Protein AF-A0A7V3FSQ4-F1 (afdb_monomer_lite)

Foldseek 3Di:
DDDDDPPPPDPPPPPVVVVVVVLVVVVVVVVVVVVVVVVVVVVVCPPPPDDPDDLVVLLVLLVCLLVLLLVLLQVPPDPDDSPPVSVVVSVVSVVLLVVLLVLLCVQFDPDPLLNSQQSNLSSQLSNQSNQCNDVVSVVVSNVSSLVSSLVSSVVSPGDNVSSVVSSVVSVVVVVVVVVVVVVVVVVCCVVPVVD

pLDDT: mean 71.78, std 16.4, range [41.09, 94.0]

Sequence (195 aa):
MVARKPSAETRADSLPARLFTSWRRLLDRMVLKTRDGIVHVRGVAAGPQDRGFEGAPAVAIGVTCLLGGAGLGVVLAPPGPPSTAEGLAALTSILWAFARLAILRLMLPRSPQADSAIRTAWALGLIPWLGGFTPTLRLLAWAISGVVTWAVAIRRGVDRPAMNRAVAFAWGAQAVVVAIGYLLRNLAVLLLGGA

Radius of gyration: 21.59 Å; chains: 1; bounding box: 69×58×61 Å

Structure (mmCIF, N/CA/C/O backbone):
data_AF-A0A7V3FSQ4-F1
#
_entry.id   AF-A0A7V3FSQ4-F1
#
loop_
_atom_site.group_PDB
_atom_site.id
_atom_site.type_symbol
_atom_site.label_atom_id
_atom_site.label_alt_id
_atom_site.label_comp_id
_atom_site.label_asym_id
_atom_site.label_entity_id
_atom_site.label_seq_id
_atom_site.pdbx_PDB_ins_code
_atom_site.Cartn_x
_atom_site.Cartn_y
_atom_site.Cartn_z
_atom_site.occupancy
_atom_site.B_iso_or_equiv
_atom_site.auth_seq_id
_atom_site.auth_comp_id
_atom_site.auth_asym_id
_atom_site.auth_atom_id
_atom_site.pdbx_PDB_model_num
ATOM 1 N N . MET A 1 1 ? 50.751 -40.497 10.551 1.00 55.34 1 MET A N 1
ATOM 2 C CA . MET A 1 1 ? 49.919 -39.359 11.002 1.00 55.34 1 MET A CA 1
ATOM 3 C C . MET A 1 1 ? 49.168 -38.810 9.799 1.00 55.34 1 MET A C 1
ATOM 5 O O . MET A 1 1 ? 49.791 -38.224 8.927 1.00 55.34 1 MET A O 1
ATOM 9 N N . VAL A 1 2 ? 47.866 -39.082 9.695 1.00 50.38 2 VAL A N 1
ATOM 10 C CA . VAL A 1 2 ? 47.027 -38.635 8.569 1.00 50.38 2 VAL A CA 1
ATOM 11 C C . VAL A 1 2 ? 46.389 -37.304 8.958 1.00 50.38 2 VAL A C 1
ATOM 13 O O . VAL A 1 2 ? 45.612 -37.246 9.909 1.00 50.38 2 VAL A O 1
ATOM 16 N N . ALA A 1 3 ? 46.754 -36.230 8.259 1.00 58.91 3 ALA A N 1
ATOM 17 C CA . ALA A 1 3 ? 46.202 -34.900 8.482 1.00 58.91 3 ALA A CA 1
ATOM 18 C C . ALA A 1 3 ? 44.708 -34.891 8.114 1.00 58.91 3 ALA A C 1
ATOM 20 O O . ALA A 1 3 ? 44.335 -35.017 6.947 1.00 58.91 3 ALA A O 1
ATOM 21 N N . ARG A 1 4 ? 43.842 -34.765 9.126 1.00 63.34 4 ARG A N 1
ATOM 22 C CA . ARG A 1 4 ? 42.395 -34.590 8.952 1.00 63.34 4 ARG A CA 1
ATOM 23 C C . ARG A 1 4 ? 42.153 -33.257 8.240 1.00 63.34 4 ARG A C 1
ATOM 25 O O . ARG A 1 4 ? 42.363 -32.195 8.820 1.00 63.34 4 ARG A O 1
ATOM 32 N N . LYS A 1 5 ? 41.722 -33.323 6.980 1.00 61.94 5 LYS A N 1
ATOM 33 C CA . LYS A 1 5 ? 41.256 -32.172 6.199 1.00 61.94 5 LYS A CA 1
ATOM 34 C C . LYS A 1 5 ? 40.021 -31.598 6.916 1.00 61.94 5 LYS A C 1
ATOM 36 O O . LYS A 1 5 ? 39.063 -32.351 7.093 1.00 61.94 5 LYS A O 1
ATOM 41 N N . PRO A 1 6 ? 40.030 -30.337 7.382 1.00 57.38 6 PRO A N 1
ATOM 42 C CA . PRO A 1 6 ? 38.863 -29.762 8.040 1.00 57.38 6 PRO A CA 1
ATOM 43 C C . PRO A 1 6 ? 37.703 -29.736 7.041 1.00 57.38 6 PRO A C 1
ATOM 45 O O . PRO A 1 6 ? 37.828 -29.184 5.945 1.00 57.38 6 PRO A O 1
ATOM 48 N N . SER A 1 7 ? 36.599 -30.394 7.397 1.00 59.81 7 SER A N 1
ATOM 49 C CA . SER A 1 7 ? 35.353 -30.351 6.644 1.00 59.81 7 SER A CA 1
ATOM 50 C C . SER A 1 7 ? 34.873 -28.903 6.605 1.00 59.81 7 SER A C 1
ATOM 52 O O . SER A 1 7 ? 34.686 -28.261 7.637 1.00 59.81 7 SER A O 1
ATOM 54 N N . ALA A 1 8 ? 34.712 -28.372 5.393 1.00 55.97 8 ALA A N 1
ATOM 55 C CA . ALA A 1 8 ? 34.153 -27.052 5.120 1.00 55.97 8 ALA A CA 1
ATOM 56 C C . ALA A 1 8 ? 32.631 -27.065 5.338 1.00 55.97 8 ALA A C 1
ATOM 58 O O . ALA A 1 8 ? 31.847 -26.741 4.450 1.00 55.97 8 ALA A O 1
ATOM 59 N N . GLU A 1 9 ? 32.217 -27.499 6.521 1.00 54.97 9 GLU A N 1
ATOM 60 C CA . GLU A 1 9 ? 30.832 -27.615 6.929 1.00 54.97 9 GLU A CA 1
ATOM 61 C C . GLU A 1 9 ? 30.557 -26.523 7.968 1.00 54.97 9 GLU A C 1
ATOM 63 O O . GLU A 1 9 ? 31.333 -26.300 8.898 1.00 54.97 9 GLU A O 1
ATOM 68 N N . THR A 1 10 ? 29.443 -25.810 7.786 1.00 52.00 10 THR A N 1
ATOM 69 C CA . THR A 1 10 ? 28.901 -24.750 8.660 1.00 52.00 10 THR A CA 1
ATOM 70 C C . THR A 1 1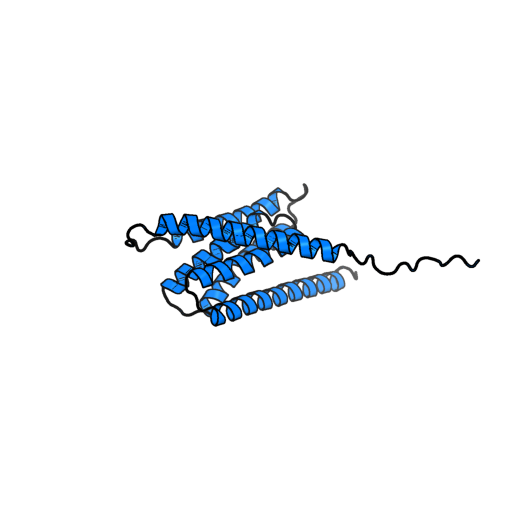0 ? 29.596 -23.377 8.682 1.00 52.00 10 THR A C 1
ATOM 72 O O . THR A 1 10 ? 29.975 -22.853 9.723 1.00 52.00 10 THR A O 1
ATOM 75 N N . ARG A 1 11 ? 29.595 -22.670 7.542 1.00 52.34 11 ARG A N 1
ATOM 76 C CA . ARG A 1 11 ? 29.455 -21.194 7.543 1.00 52.34 11 ARG A CA 1
ATOM 77 C C . ARG A 1 11 ? 28.403 -20.731 6.541 1.00 52.34 11 ARG A C 1
ATOM 79 O O . ARG A 1 11 ? 28.637 -19.886 5.683 1.00 52.34 11 ARG A O 1
ATOM 86 N N . ALA A 1 12 ? 27.197 -21.267 6.690 1.00 51.84 12 ALA A N 1
ATOM 87 C CA . ALA A 1 12 ? 25.996 -20.724 6.070 1.00 51.84 12 ALA A CA 1
ATOM 88 C C . ALA A 1 12 ? 25.524 -19.444 6.794 1.00 51.84 12 ALA A C 1
ATOM 90 O O . ALA A 1 12 ? 24.344 -19.285 7.080 1.00 51.84 12 ALA A O 1
ATOM 91 N N . ASP A 1 13 ? 26.428 -18.484 7.021 1.00 53.69 13 ASP A N 1
ATOM 92 C CA . ASP A 1 13 ? 26.051 -17.074 7.187 1.00 53.69 13 ASP A CA 1
ATOM 93 C C . ASP A 1 13 ? 25.802 -16.496 5.797 1.00 53.69 13 ASP A C 1
ATOM 95 O O . ASP A 1 13 ? 26.494 -15.579 5.328 1.00 53.69 13 ASP A O 1
ATOM 99 N N . SER A 1 14 ? 24.839 -17.106 5.108 1.00 64.38 14 SER A N 1
ATOM 100 C CA . SER A 1 14 ? 24.436 -16.676 3.789 1.00 64.38 14 SER A CA 1
ATOM 101 C C . SER A 1 14 ? 24.005 -15.212 3.900 1.00 64.38 14 SER A C 1
ATOM 103 O O . SER A 1 14 ? 23.317 -14.796 4.837 1.00 64.38 14 SER A O 1
ATOM 105 N N . LEU A 1 15 ? 24.466 -14.399 2.955 1.00 53.84 15 LEU A N 1
ATOM 106 C CA . LEU A 1 15 ? 24.109 -12.987 2.823 1.00 53.84 15 LEU A CA 1
ATOM 107 C C . LEU A 1 15 ? 22.585 -12.733 3.014 1.00 53.84 15 LEU A C 1
ATOM 109 O O . LEU A 1 15 ? 22.233 -11.774 3.705 1.00 53.84 15 LEU A O 1
ATOM 113 N N . PRO A 1 16 ? 21.678 -13.631 2.558 1.00 47.72 16 PRO A N 1
ATOM 114 C CA . PRO A 1 16 ? 20.247 -13.579 2.870 1.00 47.72 16 PRO A CA 1
ATOM 115 C C . PRO A 1 16 ? 19.888 -13.613 4.365 1.00 47.72 16 PRO A C 1
ATOM 117 O O . PRO A 1 16 ? 19.038 -12.838 4.795 1.00 47.72 16 PRO A O 1
ATOM 120 N N . ALA A 1 17 ? 20.534 -14.447 5.185 1.00 53.62 17 ALA A N 1
ATOM 121 C CA . ALA A 1 17 ? 20.254 -14.533 6.623 1.00 53.62 17 ALA A CA 1
ATOM 122 C C . ALA A 1 17 ? 20.655 -13.244 7.370 1.00 53.62 17 ALA A C 1
ATOM 124 O O . ALA A 1 17 ? 19.953 -12.786 8.281 1.00 53.62 17 ALA A O 1
ATOM 125 N N . ARG A 1 18 ? 21.746 -12.594 6.940 1.00 61.31 18 ARG A N 1
ATOM 126 C CA . ARG A 1 18 ? 22.179 -11.287 7.473 1.00 61.31 18 ARG A CA 1
ATOM 127 C C . ARG A 1 18 ? 21.248 -10.154 7.053 1.00 61.31 18 ARG A C 1
ATOM 129 O O . ARG A 1 18 ? 20.944 -9.279 7.866 1.00 61.31 18 ARG A O 1
ATOM 136 N N . LEU A 1 19 ? 20.762 -10.184 5.811 1.00 52.66 19 LEU A N 1
ATOM 137 C CA . LEU A 1 19 ? 19.758 -9.238 5.322 1.00 52.66 19 LEU A CA 1
ATOM 138 C C . LEU A 1 19 ? 18.437 -9.405 6.078 1.00 52.66 19 LEU A C 1
ATOM 140 O O . LEU A 1 19 ? 17.886 -8.416 6.555 1.00 52.66 19 LEU A O 1
ATOM 144 N N . PHE A 1 20 ? 17.981 -10.643 6.280 1.00 52.19 20 PHE A N 1
ATOM 145 C CA . PHE A 1 20 ? 16.757 -10.939 7.022 1.00 52.19 20 PHE A CA 1
ATOM 146 C C . PHE A 1 20 ? 16.837 -10.483 8.485 1.00 52.19 20 PHE A C 1
ATOM 148 O O . PHE A 1 20 ? 15.933 -9.814 8.983 1.00 52.19 20 PHE A O 1
ATOM 155 N N . THR A 1 21 ? 17.940 -10.776 9.179 1.00 63.84 21 THR A N 1
ATOM 156 C CA . THR A 1 21 ? 18.136 -10.335 10.571 1.00 63.84 21 THR A CA 1
ATOM 157 C C . THR A 1 21 ? 18.292 -8.819 10.699 1.00 63.84 21 THR A C 1
ATOM 159 O O . THR A 1 21 ? 17.752 -8.237 11.640 1.00 63.84 21 THR A O 1
ATOM 162 N N . SER A 1 22 ? 18.969 -8.155 9.757 1.00 57.41 22 SER A N 1
ATOM 163 C CA . SER A 1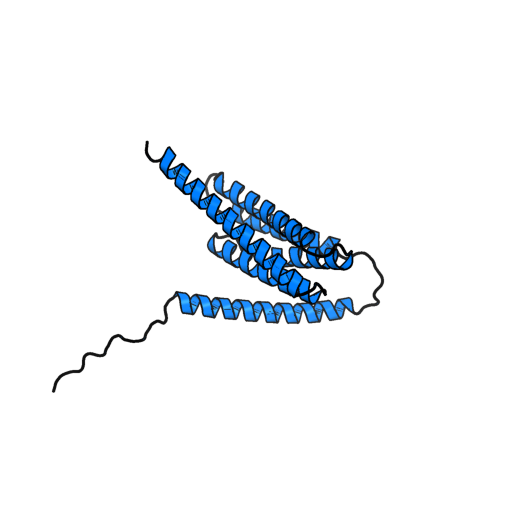 22 ? 19.069 -6.687 9.729 1.00 57.41 22 SER A CA 1
ATOM 164 C C . SER A 1 22 ? 17.713 -6.034 9.464 1.00 57.41 22 SER A C 1
ATOM 166 O O . SER A 1 22 ? 17.341 -5.080 10.148 1.00 57.41 22 SER A O 1
ATOM 168 N N . TRP A 1 23 ? 16.939 -6.596 8.535 1.00 54.44 23 TRP A N 1
ATOM 169 C CA . TRP A 1 23 ? 15.575 -6.169 8.246 1.00 54.44 23 TRP A CA 1
ATOM 170 C C . TRP A 1 23 ? 14.657 -6.347 9.458 1.00 54.44 23 TRP A C 1
ATOM 172 O O . TRP A 1 23 ? 13.965 -5.407 9.842 1.00 54.44 23 TRP A O 1
ATOM 182 N N . ARG A 1 24 ? 14.719 -7.497 10.141 1.00 56.59 24 ARG A N 1
ATOM 183 C CA . ARG A 1 24 ? 13.953 -7.739 11.370 1.00 56.59 24 ARG A CA 1
ATOM 184 C C . ARG A 1 24 ? 14.287 -6.715 12.459 1.00 56.59 24 ARG A C 1
ATOM 186 O O . ARG A 1 24 ? 13.379 -6.134 13.038 1.00 56.59 24 ARG A O 1
ATOM 193 N N . ARG A 1 25 ? 15.573 -6.417 12.687 1.00 67.06 25 ARG A N 1
ATOM 194 C CA . ARG A 1 25 ? 15.990 -5.378 13.652 1.00 67.06 25 ARG A CA 1
ATOM 195 C C . ARG A 1 25 ? 15.495 -3.985 13.260 1.00 67.06 25 ARG A C 1
ATOM 197 O O . ARG A 1 25 ? 15.155 -3.196 14.138 1.00 67.06 25 ARG A O 1
ATOM 204 N N . LEU A 1 26 ? 15.480 -3.663 11.966 1.00 53.47 26 LEU A N 1
ATOM 205 C CA . LEU A 1 26 ? 14.932 -2.400 11.470 1.00 53.47 26 LEU A CA 1
ATOM 206 C C . LEU A 1 26 ? 13.431 -2.310 11.765 1.00 53.47 26 LEU A C 1
ATOM 208 O O . LEU A 1 26 ? 12.984 -1.289 12.285 1.00 53.47 26 LEU A O 1
ATOM 212 N N . LEU A 1 27 ? 12.681 -3.384 11.500 1.00 47.62 27 LEU A N 1
ATOM 213 C CA . LEU A 1 27 ? 11.262 -3.466 11.837 1.00 47.62 27 LEU A CA 1
ATOM 214 C C . LEU A 1 27 ? 11.026 -3.326 13.341 1.00 47.62 27 LEU A C 1
ATOM 216 O O . LEU A 1 27 ? 10.185 -2.525 13.732 1.00 47.62 27 LEU A O 1
ATOM 220 N N . ASP A 1 28 ? 11.800 -4.014 14.180 1.00 58.81 28 ASP A N 1
ATOM 221 C CA . ASP A 1 28 ? 11.681 -3.917 15.639 1.00 58.81 28 ASP A CA 1
ATOM 222 C C . ASP A 1 28 ? 11.921 -2.474 16.121 1.00 58.81 28 ASP A C 1
ATOM 224 O O . ASP A 1 28 ? 11.146 -1.938 16.915 1.00 58.81 28 ASP A O 1
ATOM 228 N N . ARG A 1 29 ? 12.933 -1.781 15.576 1.00 58.97 29 ARG A N 1
ATOM 229 C CA . ARG A 1 29 ? 13.191 -0.359 15.877 1.00 58.97 29 ARG A CA 1
ATOM 230 C C . ARG A 1 29 ? 12.076 0.556 15.390 1.00 58.97 29 ARG A C 1
ATOM 232 O O . ARG A 1 29 ? 11.728 1.503 16.090 1.00 58.97 29 ARG A O 1
ATOM 239 N N . MET A 1 30 ? 11.527 0.306 14.202 1.00 45.66 30 MET A N 1
ATOM 240 C CA . MET A 1 30 ? 10.391 1.070 13.688 1.00 45.66 30 MET A CA 1
ATOM 241 C C . MET A 1 30 ? 9.152 0.846 14.555 1.00 45.66 30 MET A C 1
ATOM 243 O O . MET A 1 30 ? 8.476 1.812 14.891 1.00 45.66 30 MET A O 1
ATOM 247 N N . VAL A 1 31 ? 8.883 -0.387 14.987 1.00 50.88 31 VAL A N 1
ATOM 248 C CA . VAL A 1 31 ? 7.778 -0.724 15.894 1.00 50.88 31 VAL A CA 1
ATOM 249 C C . VAL A 1 31 ? 7.940 -0.024 17.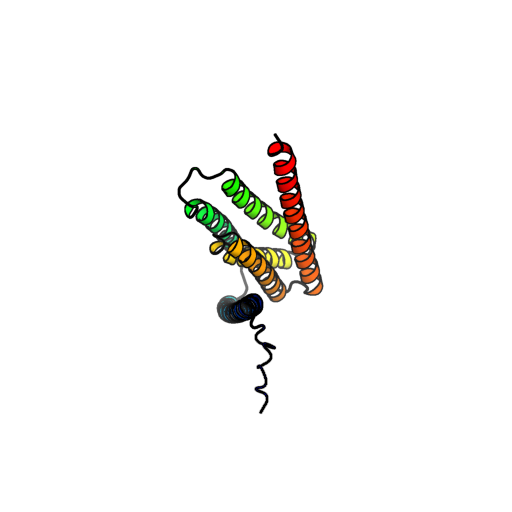243 1.00 50.88 31 VAL A C 1
ATOM 251 O O . VAL A 1 31 ? 6.961 0.534 17.742 1.00 50.88 31 VAL A O 1
ATOM 254 N N . LEU A 1 32 ? 9.157 0.007 17.797 1.00 54.84 32 LEU A N 1
ATOM 255 C CA . LEU A 1 32 ? 9.476 0.713 19.042 1.00 54.84 32 LEU A CA 1
ATOM 256 C C . LEU A 1 32 ? 9.335 2.235 18.889 1.00 54.84 32 LEU A C 1
ATOM 258 O O . LEU A 1 32 ? 8.563 2.837 19.624 1.00 54.84 32 LEU A O 1
ATOM 262 N N . LYS A 1 33 ? 9.931 2.854 17.861 1.00 51.50 33 LYS A N 1
ATOM 263 C CA . LYS A 1 33 ? 9.761 4.298 17.598 1.00 51.50 33 LYS A CA 1
ATOM 264 C C . LYS A 1 33 ? 8.311 4.687 17.318 1.00 51.50 33 LYS A C 1
ATOM 266 O O . LYS A 1 33 ? 7.862 5.753 17.721 1.00 51.50 33 LYS A O 1
ATOM 271 N N . THR A 1 34 ? 7.557 3.817 16.650 1.00 44.69 34 THR A N 1
ATOM 272 C CA . THR A 1 34 ? 6.123 4.028 16.418 1.00 44.69 34 THR A CA 1
ATOM 273 C C . THR A 1 34 ? 5.343 3.898 17.724 1.00 44.69 34 THR A C 1
ATOM 275 O O . THR A 1 34 ? 4.364 4.607 17.920 1.00 44.69 34 THR A O 1
ATOM 278 N N . ARG A 1 35 ? 5.756 3.013 18.640 1.00 47.28 35 ARG A N 1
ATOM 279 C CA . ARG A 1 35 ? 5.175 2.910 19.984 1.00 47.28 35 ARG A CA 1
ATOM 280 C C . ARG A 1 35 ? 5.430 4.193 20.781 1.00 47.28 35 ARG A C 1
ATOM 282 O O . ARG A 1 35 ? 4.476 4.711 21.351 1.00 47.28 35 ARG A O 1
ATOM 289 N N . ASP A 1 36 ? 6.642 4.737 20.731 1.00 49.47 36 ASP A N 1
ATOM 290 C CA . ASP A 1 36 ? 7.018 5.970 21.439 1.00 49.47 36 ASP A CA 1
ATOM 291 C C . ASP A 1 36 ? 6.314 7.204 20.856 1.00 49.47 36 ASP A C 1
ATOM 293 O O . ASP A 1 36 ? 5.718 7.993 21.589 1.00 49.47 36 ASP A O 1
ATOM 297 N N . GLY A 1 37 ? 6.258 7.317 19.524 1.00 41.56 37 GLY A N 1
ATOM 298 C CA . GLY A 1 37 ? 5.483 8.358 18.843 1.00 41.56 37 GLY A CA 1
ATOM 299 C C . GLY A 1 37 ? 3.984 8.282 19.154 1.00 41.56 37 GLY A C 1
ATOM 300 O O . GLY A 1 37 ? 3.316 9.306 19.252 1.00 41.56 37 GLY A O 1
ATOM 301 N N . ILE A 1 38 ? 3.443 7.085 19.393 1.00 41.09 38 ILE A N 1
ATOM 302 C CA . ILE A 1 38 ? 2.042 6.900 19.796 1.00 41.09 38 ILE A CA 1
ATOM 303 C C . ILE A 1 38 ? 1.800 7.266 21.254 1.00 41.09 38 ILE A C 1
ATOM 305 O O . ILE A 1 38 ? 0.717 7.754 21.562 1.00 41.09 38 ILE A O 1
ATOM 309 N N . VAL A 1 39 ? 2.767 7.066 22.150 1.00 50.38 39 VAL A N 1
ATOM 310 C CA . VAL A 1 39 ? 2.669 7.583 23.523 1.00 50.38 39 VAL A CA 1
ATOM 311 C C . VAL A 1 39 ? 2.654 9.112 23.497 1.00 50.38 39 VAL A C 1
ATOM 313 O O . VAL A 1 39 ? 1.827 9.717 24.172 1.00 50.38 39 VAL A O 1
ATOM 316 N N . HIS A 1 40 ? 3.464 9.727 22.631 1.00 44.41 40 HIS A N 1
ATOM 317 C CA . HIS A 1 40 ? 3.465 11.176 22.434 1.00 44.41 40 HIS A CA 1
ATOM 318 C C . HIS A 1 40 ? 2.126 11.690 21.870 1.00 44.41 40 HIS A C 1
ATOM 320 O O . HIS A 1 40 ? 1.535 12.613 22.422 1.00 44.41 40 HIS A O 1
ATOM 326 N N . VAL A 1 41 ? 1.568 11.028 20.849 1.00 45.12 41 VAL A N 1
ATOM 327 C CA . VAL A 1 41 ? 0.250 11.380 20.281 1.00 45.12 41 VAL A CA 1
ATOM 328 C C . VAL A 1 41 ? -0.897 11.111 21.264 1.00 45.12 41 VAL A C 1
ATOM 330 O O . VAL A 1 41 ? -1.857 11.871 21.293 1.00 45.12 41 VAL A O 1
ATOM 333 N N . ARG A 1 42 ? -0.811 10.075 22.110 1.00 46.38 42 ARG A N 1
ATOM 334 C CA . ARG A 1 42 ? -1.791 9.827 23.185 1.00 46.38 42 ARG A CA 1
ATOM 335 C C . ARG A 1 42 ? -1.743 10.890 24.280 1.00 46.38 42 ARG A C 1
ATOM 337 O O . ARG A 1 42 ? -2.794 11.212 24.816 1.00 46.38 42 ARG A O 1
ATOM 344 N N . GLY A 1 43 ? -0.567 11.447 24.575 1.00 48.16 43 GLY A N 1
ATOM 345 C CA . GLY A 1 43 ? -0.430 12.591 25.481 1.00 48.16 43 GLY A CA 1
ATOM 346 C C . GLY A 1 43 ? -1.095 13.857 24.935 1.00 48.16 43 GLY A C 1
ATOM 347 O O . GLY A 1 43 ? -1.704 14.601 25.692 1.00 48.16 43 GLY A O 1
ATOM 348 N N . VAL A 1 44 ? -1.054 14.055 23.614 1.00 50.16 44 VAL A N 1
ATOM 349 C CA . VAL A 1 44 ? -1.717 15.181 22.932 1.00 50.16 44 VAL A CA 1
ATOM 350 C C . VAL A 1 44 ? -3.230 14.955 22.777 1.00 50.16 44 VAL A C 1
ATOM 352 O O . VAL A 1 44 ? -4.009 15.893 22.901 1.00 50.16 44 VAL A O 1
ATOM 355 N N . ALA A 1 45 ? -3.668 13.710 22.565 1.00 42.53 45 ALA A N 1
ATOM 356 C CA . ALA A 1 45 ? -5.074 13.354 22.337 1.00 42.53 45 ALA A CA 1
ATOM 357 C C . ALA A 1 45 ? -5.917 13.169 23.617 1.00 42.53 45 ALA A C 1
ATOM 359 O O . ALA A 1 45 ? -7.123 12.965 23.515 1.00 42.53 45 ALA A O 1
ATOM 360 N N . ALA A 1 46 ? -5.308 13.212 24.806 1.00 49.59 46 ALA A N 1
ATOM 361 C CA . ALA A 1 46 ? -6.017 13.152 26.090 1.00 49.59 46 ALA A CA 1
ATOM 362 C C . ALA A 1 46 ? -6.576 14.517 26.549 1.00 49.59 46 ALA A C 1
ATOM 364 O O . ALA A 1 46 ? -7.155 14.611 27.631 1.00 49.59 46 ALA A O 1
ATOM 365 N N . GLY A 1 47 ? -6.417 15.572 25.741 1.00 47.62 47 GLY A N 1
ATOM 366 C CA . GLY A 1 47 ? -7.169 16.816 25.904 1.00 47.62 47 GLY A CA 1
ATOM 367 C C . GLY A 1 47 ? -8.665 16.609 25.613 1.00 47.62 47 GLY A C 1
ATOM 368 O O . GLY A 1 47 ? -9.015 15.683 24.880 1.00 47.62 47 GLY A O 1
ATOM 369 N N . PRO A 1 48 ? -9.552 17.437 26.198 1.00 50.00 48 PRO A N 1
ATOM 370 C CA . PRO A 1 48 ? -10.996 17.234 26.170 1.00 50.00 48 PRO A CA 1
ATOM 371 C C . PRO A 1 48 ? -11.514 17.005 24.749 1.00 50.00 48 PRO A C 1
ATOM 373 O O . PRO A 1 48 ? -11.269 17.771 23.816 1.00 50.00 48 PRO A O 1
ATOM 376 N N . GLN A 1 49 ? -12.190 15.869 24.630 1.00 51.22 49 GLN A N 1
ATOM 377 C CA . GLN A 1 49 ? -12.535 15.163 23.413 1.00 51.22 49 GLN A CA 1
ATOM 378 C C . GLN A 1 49 ? -13.779 15.791 22.784 1.00 51.22 49 GLN A C 1
ATOM 380 O O . GLN A 1 49 ? -14.863 15.223 22.828 1.00 51.22 49 GLN A O 1
ATOM 385 N N . ASP A 1 50 ? -13.619 16.986 22.225 1.00 50.38 50 ASP A N 1
ATOM 386 C CA . ASP A 1 50 ? -14.695 17.678 21.528 1.00 50.38 50 ASP A CA 1
ATOM 387 C C . ASP A 1 50 ? -14.119 18.401 20.308 1.00 50.38 50 ASP A C 1
ATOM 389 O O . ASP A 1 50 ? -13.561 19.491 20.430 1.00 50.38 50 ASP A O 1
ATOM 393 N N . ARG A 1 51 ? -14.160 17.735 19.142 1.00 44.25 51 ARG A N 1
ATOM 394 C CA . ARG A 1 51 ? -14.113 18.325 17.785 1.00 44.25 51 ARG A CA 1
ATOM 395 C C . ARG A 1 51 ? -14.119 17.228 16.721 1.00 44.25 51 ARG A C 1
ATOM 397 O O . ARG A 1 51 ? -13.159 16.483 16.540 1.00 44.25 51 ARG A O 1
ATOM 404 N N . GLY A 1 52 ? -15.209 17.175 15.961 1.00 48.38 52 GLY A N 1
ATOM 405 C CA . GLY A 1 52 ? -15.413 16.310 14.798 1.00 48.38 52 GLY A CA 1
ATOM 406 C C . GLY A 1 52 ? -14.559 16.669 13.577 1.00 48.38 52 GLY A C 1
ATOM 407 O O . GLY A 1 52 ? -15.091 16.793 12.479 1.00 48.38 52 GLY A O 1
ATOM 408 N N . PHE A 1 53 ? -13.246 16.841 13.733 1.00 53.16 53 PHE A N 1
ATOM 409 C CA . PHE A 1 53 ? -12.393 17.294 12.637 1.00 53.16 53 PHE A CA 1
ATOM 410 C C . PHE A 1 53 ? -10.946 16.815 12.775 1.00 53.16 53 PHE A C 1
ATOM 412 O O . PHE A 1 53 ? -10.096 17.586 13.182 1.00 53.16 53 PHE A O 1
ATOM 419 N N . GLU A 1 54 ? -10.617 15.564 12.425 1.00 49.66 54 GLU A N 1
ATOM 420 C CA . GLU A 1 54 ? -9.192 15.163 12.428 1.00 49.66 54 GLU A CA 1
ATOM 421 C C . GLU A 1 54 ? -8.809 14.022 11.465 1.00 49.66 54 GLU A C 1
ATOM 423 O O . GLU A 1 54 ? -7.786 13.363 11.620 1.00 49.66 54 GLU A O 1
ATOM 428 N N . GLY A 1 55 ? -9.602 13.790 10.412 1.00 47.34 55 GLY A N 1
ATOM 429 C CA . GLY A 1 55 ? -9.212 12.895 9.307 1.00 47.34 55 GLY A CA 1
ATOM 430 C C . GLY A 1 55 ? -8.510 13.611 8.144 1.00 47.34 55 GLY A C 1
ATOM 431 O O . GLY A 1 55 ? -7.690 13.019 7.443 1.00 47.34 55 GLY A O 1
ATOM 432 N N . ALA A 1 56 ? -8.821 14.894 7.937 1.00 55.16 56 ALA A N 1
ATOM 433 C CA . ALA A 1 56 ? -8.326 15.703 6.823 1.00 55.16 56 ALA A CA 1
ATOM 434 C C . ALA A 1 56 ? -6.794 15.918 6.805 1.00 55.16 56 ALA A C 1
ATOM 436 O O . ALA A 1 56 ? -6.199 15.702 5.745 1.00 55.16 56 ALA A O 1
ATOM 437 N N . PRO A 1 57 ? -6.117 16.268 7.923 1.00 64.12 57 PRO A N 1
ATOM 438 C CA . PRO A 1 57 ? -4.676 16.527 7.885 1.00 64.12 57 PRO A CA 1
ATOM 439 C C . PRO A 1 57 ? -3.868 15.250 7.628 1.00 64.12 57 PRO A C 1
ATOM 441 O O . PRO A 1 57 ? -2.892 15.280 6.884 1.00 64.12 57 PRO A O 1
ATOM 444 N N . ALA A 1 58 ? -4.303 14.105 8.166 1.00 56.12 58 ALA A N 1
ATOM 445 C CA . ALA A 1 58 ? -3.632 12.829 7.939 1.00 56.12 58 ALA A CA 1
ATOM 446 C C . ALA A 1 58 ? -3.663 12.436 6.455 1.00 56.12 58 ALA A C 1
ATOM 448 O O . ALA A 1 58 ? -2.627 12.105 5.890 1.00 56.12 58 ALA A O 1
ATOM 449 N N . VAL A 1 59 ? -4.825 12.530 5.797 1.00 64.69 59 VAL A N 1
ATOM 450 C CA . VAL A 1 59 ? -4.955 12.219 4.362 1.00 64.69 59 VAL A CA 1
ATOM 451 C C . VAL A 1 59 ? -4.074 13.133 3.514 1.00 64.69 59 VAL A C 1
ATOM 453 O O . VAL A 1 59 ? -3.379 12.632 2.634 1.00 64.69 59 VAL A O 1
ATOM 456 N N . ALA A 1 60 ? -4.052 14.438 3.806 1.00 63.25 60 ALA A N 1
ATOM 457 C CA . ALA A 1 60 ? -3.191 15.387 3.106 1.00 63.25 60 ALA A CA 1
ATOM 458 C C . ALA A 1 60 ? -1.707 15.017 3.250 1.00 63.25 60 ALA A C 1
ATOM 460 O O . ALA A 1 60 ? -0.999 14.957 2.251 1.00 63.25 60 ALA A O 1
ATOM 461 N N . ILE A 1 61 ? -1.250 14.674 4.461 1.00 64.81 61 ILE A N 1
ATOM 462 C CA . ILE A 1 61 ? 0.127 14.210 4.699 1.00 64.81 61 ILE A CA 1
ATOM 463 C C . ILE A 1 61 ? 0.418 12.940 3.893 1.00 64.81 61 ILE A C 1
ATOM 465 O O . ILE A 1 61 ? 1.432 12.876 3.207 1.00 64.81 61 ILE A O 1
ATOM 469 N N . GLY A 1 62 ? -0.479 11.950 3.921 1.00 56.41 62 GLY A N 1
ATOM 470 C CA . GLY A 1 62 ? -0.311 10.699 3.176 1.00 56.41 62 GLY A CA 1
ATOM 471 C C . GLY A 1 62 ? -0.201 10.912 1.665 1.00 56.41 62 GLY A C 1
ATOM 472 O O . GLY A 1 62 ? 0.705 10.370 1.031 1.00 56.41 62 GLY A O 1
ATOM 473 N N . VAL A 1 63 ? -1.082 11.739 1.095 1.00 67.75 63 VAL A N 1
ATOM 474 C CA . VAL A 1 63 ? -1.056 12.106 -0.330 1.00 67.75 63 VAL A CA 1
ATOM 475 C C . VAL A 1 63 ? 0.229 12.858 -0.670 1.00 67.75 63 VAL A C 1
ATOM 477 O O . VAL A 1 63 ? 0.886 12.510 -1.648 1.00 67.75 63 VAL A O 1
ATOM 480 N N . THR A 1 64 ? 0.648 13.817 0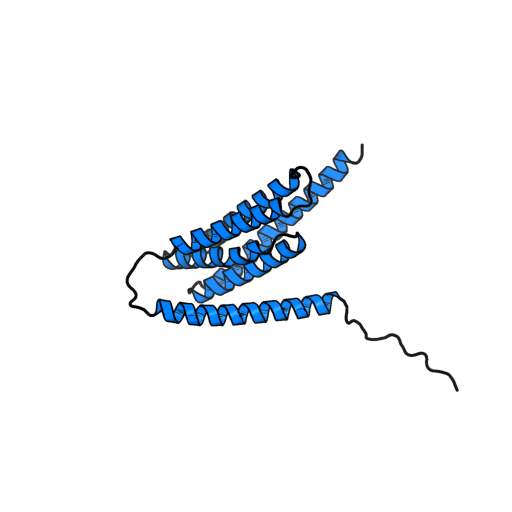.156 1.00 62.75 64 THR A N 1
ATOM 481 C CA . THR A 1 64 ? 1.908 14.547 -0.037 1.00 62.75 64 THR A CA 1
ATOM 482 C C . THR A 1 64 ? 3.119 13.617 0.035 1.00 62.75 64 THR A C 1
ATOM 484 O O . THR A 1 64 ? 4.019 13.736 -0.790 1.00 62.75 64 THR A O 1
ATOM 487 N N . CYS A 1 65 ? 3.144 12.644 0.952 1.00 64.31 65 CYS A N 1
ATOM 488 C CA . CYS A 1 65 ? 4.214 11.646 1.022 1.00 64.31 65 CYS A CA 1
ATOM 489 C C . CYS A 1 65 ? 4.264 10.757 -0.228 1.00 64.31 65 CYS A C 1
ATOM 491 O O . CYS A 1 65 ? 5.345 10.464 -0.735 1.00 64.31 65 CYS A O 1
ATOM 493 N N . LEU A 1 66 ? 3.102 10.345 -0.738 1.00 59.56 66 LEU A N 1
ATOM 494 C CA . LEU A 1 66 ? 2.998 9.528 -1.945 1.00 59.56 66 LEU A CA 1
ATOM 495 C C . LEU A 1 66 ? 3.453 10.299 -3.189 1.00 59.56 66 LEU A C 1
ATOM 497 O O . LEU A 1 66 ? 4.288 9.802 -3.939 1.00 59.56 66 LEU A O 1
ATOM 501 N N . LEU A 1 67 ? 2.936 11.514 -3.388 1.00 67.81 67 LEU A N 1
ATOM 502 C CA . LEU A 1 67 ? 3.304 12.367 -4.519 1.00 67.81 67 LEU A CA 1
ATOM 503 C C . LEU A 1 67 ? 4.767 12.810 -4.429 1.00 67.81 67 LEU A C 1
ATOM 505 O O . LEU A 1 67 ? 5.478 12.769 -5.428 1.00 67.81 67 LEU A O 1
ATOM 509 N N . GLY A 1 68 ? 5.239 13.160 -3.231 1.00 56.47 68 GLY A N 1
ATOM 510 C CA . GLY A 1 68 ? 6.627 13.532 -2.974 1.00 56.47 68 GLY A CA 1
ATOM 511 C C . GLY A 1 68 ? 7.598 12.383 -3.241 1.00 56.47 68 GLY A C 1
ATOM 512 O O . GLY A 1 68 ? 8.589 12.582 -3.933 1.00 56.47 68 GLY A O 1
ATOM 513 N N . GLY A 1 69 ? 7.298 11.168 -2.769 1.00 57.31 69 GLY A N 1
ATOM 514 C CA . GLY A 1 69 ? 8.118 9.980 -3.032 1.00 57.31 69 GLY A CA 1
ATOM 515 C C . GLY A 1 69 ? 8.112 9.570 -4.508 1.00 57.31 69 GLY A C 1
ATOM 516 O O . GLY A 1 69 ? 9.157 9.223 -5.060 1.00 57.31 69 GLY A O 1
ATOM 517 N N . ALA A 1 70 ? 6.955 9.666 -5.172 1.00 60.28 70 ALA A N 1
ATOM 518 C CA . ALA A 1 70 ? 6.840 9.432 -6.609 1.00 60.28 70 ALA A CA 1
ATOM 519 C C . ALA A 1 70 ? 7.651 10.461 -7.417 1.00 60.28 70 ALA A C 1
ATOM 521 O O . ALA A 1 70 ? 8.403 10.072 -8.307 1.00 60.28 70 ALA A O 1
ATOM 522 N N . GLY A 1 71 ? 7.557 11.747 -7.066 1.00 55.31 71 GLY A N 1
ATOM 523 C CA . GLY A 1 71 ? 8.307 12.832 -7.701 1.00 55.31 71 GLY A CA 1
ATOM 524 C C . GLY A 1 71 ? 9.816 12.735 -7.467 1.00 55.31 71 GLY A C 1
ATOM 525 O O . GLY A 1 71 ? 10.586 12.834 -8.417 1.00 55.31 71 GLY A O 1
ATOM 526 N N . LEU A 1 72 ? 10.252 12.448 -6.236 1.00 57.81 72 LEU A N 1
ATOM 527 C CA . LEU A 1 72 ? 11.665 12.211 -5.907 1.00 57.81 72 LEU A CA 1
ATOM 528 C C . LEU A 1 72 ? 12.256 11.058 -6.718 1.00 57.81 72 LEU A C 1
ATOM 530 O O . LEU A 1 72 ? 13.394 11.149 -7.163 1.00 57.81 72 LEU A O 1
ATOM 534 N N . GLY A 1 73 ? 11.483 9.995 -6.946 1.00 58.12 73 GLY A N 1
ATOM 535 C CA . GLY A 1 73 ? 11.908 8.882 -7.793 1.00 58.12 73 GLY A CA 1
ATOM 536 C C . GLY A 1 73 ? 12.144 9.270 -9.256 1.00 58.12 73 GLY A C 1
ATOM 537 O O . GLY A 1 73 ? 12.996 8.662 -9.889 1.00 58.12 73 GLY A O 1
ATOM 538 N N . VAL A 1 74 ? 11.420 10.268 -9.776 1.00 59.50 74 VAL A N 1
ATOM 539 C CA . VAL A 1 74 ? 11.615 10.808 -11.135 1.00 59.50 74 VAL A CA 1
ATOM 540 C C . VAL A 1 74 ? 12.812 11.762 -11.177 1.00 59.50 74 VAL A C 1
ATOM 542 O O . VAL A 1 74 ? 13.582 11.738 -12.127 1.00 59.50 74 VAL A O 1
ATOM 545 N N . VAL A 1 75 ? 13.005 12.580 -10.137 1.00 60.31 75 VAL A N 1
ATOM 546 C CA . VAL A 1 75 ? 14.109 13.558 -10.070 1.00 60.31 75 VAL A CA 1
ATOM 547 C C . VAL A 1 75 ? 15.468 12.892 -9.839 1.00 60.31 75 VAL A C 1
ATOM 549 O O . VAL A 1 75 ? 16.471 13.344 -10.379 1.00 60.31 75 VAL A O 1
ATOM 552 N N . LEU A 1 76 ? 15.517 11.834 -9.025 1.00 60.56 76 LEU A N 1
ATOM 553 C CA . LEU A 1 76 ? 16.752 11.115 -8.688 1.00 60.56 76 LEU A CA 1
ATOM 554 C C . LEU A 1 76 ? 17.113 10.015 -9.697 1.00 60.56 76 LEU A C 1
ATOM 556 O O . LEU A 1 76 ? 18.095 9.297 -9.488 1.00 60.56 76 LEU A O 1
ATOM 560 N N . ALA A 1 77 ? 16.322 9.850 -10.759 1.00 57.84 77 ALA A N 1
ATOM 561 C CA . ALA A 1 77 ? 16.666 8.949 -11.845 1.00 57.84 77 ALA A CA 1
ATOM 562 C C . ALA A 1 77 ? 17.976 9.405 -12.523 1.00 57.84 77 ALA A C 1
ATOM 564 O O . ALA A 1 77 ? 18.262 10.606 -12.566 1.00 57.84 77 ALA A O 1
ATOM 565 N N . PRO A 1 78 ? 18.807 8.473 -13.029 1.00 60.62 78 PRO A N 1
ATOM 566 C CA . PRO A 1 78 ? 20.023 8.824 -13.757 1.00 60.62 78 PRO A CA 1
ATOM 567 C C . PRO A 1 78 ? 19.723 9.821 -14.891 1.00 60.62 78 PRO A C 1
ATOM 569 O O . PRO A 1 78 ? 18.687 9.686 -15.543 1.00 60.62 78 PRO A O 1
ATOM 572 N N . PRO A 1 79 ? 20.609 10.799 -15.161 1.00 47.72 79 PRO A N 1
ATOM 573 C CA . PRO A 1 79 ? 20.368 11.810 -16.184 1.00 47.72 79 PRO A CA 1
ATOM 574 C C . PRO A 1 79 ? 20.161 11.161 -17.560 1.00 47.72 79 PRO A C 1
ATOM 576 O O . PRO A 1 79 ? 21.046 10.503 -18.104 1.00 47.72 79 PRO A O 1
ATOM 579 N N . GLY A 1 80 ? 18.964 11.362 -18.103 1.00 54.50 80 GLY A N 1
ATOM 580 C CA . GLY A 1 80 ? 18.471 10.857 -19.380 1.00 54.50 80 GLY A CA 1
ATOM 581 C C . GLY A 1 80 ? 17.038 11.359 -19.591 1.00 54.50 80 GLY A C 1
ATOM 582 O O . GLY A 1 80 ? 16.434 11.868 -18.643 1.00 54.50 80 GLY A O 1
ATOM 583 N N . PRO A 1 81 ? 16.471 11.281 -20.808 1.00 54.75 81 PRO A N 1
ATOM 584 C CA . PRO A 1 81 ? 15.058 11.592 -20.992 1.00 54.75 81 PRO A CA 1
ATOM 585 C C . PRO A 1 81 ? 14.250 10.704 -20.034 1.00 54.75 81 PRO A C 1
ATOM 587 O O . PRO A 1 81 ? 14.518 9.498 -20.012 1.00 54.75 81 PRO A O 1
ATOM 590 N N . PRO A 1 82 ? 13.315 11.259 -19.231 1.00 56.16 82 PRO A N 1
ATOM 591 C CA . PRO A 1 82 ? 12.519 10.464 -18.308 1.00 56.16 82 PRO A CA 1
ATOM 592 C C . PRO A 1 82 ? 11.877 9.353 -19.119 1.00 56.16 82 PRO A C 1
ATOM 594 O O . PRO A 1 82 ? 11.057 9.598 -20.011 1.00 56.16 82 PRO A O 1
ATOM 597 N N . SER A 1 83 ? 12.336 8.128 -18.880 1.00 64.19 83 SER A N 1
ATOM 598 C CA . SER A 1 83 ? 11.867 7.012 -19.676 1.00 64.19 83 SER A CA 1
ATOM 599 C C . SER A 1 83 ? 10.377 6.864 -19.392 1.00 64.19 83 SER A C 1
ATOM 601 O O . SER A 1 83 ? 9.929 6.989 -18.249 1.00 64.19 83 SER A O 1
ATOM 603 N N . THR A 1 84 ? 9.578 6.590 -20.420 1.00 68.69 84 THR A N 1
ATOM 604 C CA . THR A 1 84 ? 8.130 6.367 -20.281 1.00 68.69 84 THR A CA 1
ATOM 605 C C . THR A 1 84 ? 7.826 5.340 -19.173 1.00 68.69 84 THR A C 1
ATOM 607 O O . THR A 1 84 ? 6.794 5.414 -18.510 1.00 68.69 84 THR A O 1
ATOM 610 N N . ALA A 1 85 ? 8.772 4.431 -18.901 1.00 65.75 85 ALA A N 1
ATOM 611 C CA . ALA A 1 85 ? 8.738 3.449 -17.824 1.00 65.75 85 ALA A CA 1
ATOM 612 C C . ALA A 1 85 ? 8.745 4.044 -16.400 1.00 65.75 85 ALA A C 1
ATOM 614 O O . ALA A 1 85 ? 8.036 3.534 -15.533 1.00 65.75 85 ALA A O 1
ATOM 615 N N . GLU A 1 86 ? 9.506 5.108 -16.130 1.00 67.12 86 GLU A N 1
ATOM 616 C CA . GLU A 1 86 ? 9.573 5.729 -14.798 1.00 67.12 86 GLU A CA 1
ATOM 617 C C . GLU A 1 86 ? 8.277 6.461 -14.449 1.00 67.12 86 GLU A C 1
ATOM 619 O O . GLU A 1 86 ? 7.733 6.271 -13.356 1.00 67.12 86 GLU A O 1
ATOM 624 N N . GLY A 1 87 ? 7.734 7.217 -15.409 1.00 68.38 87 GLY A N 1
ATOM 625 C CA . GLY A 1 87 ? 6.428 7.864 -15.279 1.00 68.38 87 GLY A CA 1
ATOM 626 C C . GLY A 1 87 ? 5.302 6.847 -15.069 1.00 68.38 87 GLY A C 1
ATOM 627 O O . GLY A 1 87 ? 4.482 7.004 -14.162 1.00 68.38 87 GLY A O 1
ATOM 628 N N . LEU A 1 88 ? 5.305 5.748 -15.835 1.00 71.12 88 LEU A N 1
ATOM 629 C CA . LEU A 1 88 ? 4.346 4.652 -15.659 1.00 71.12 88 LEU A CA 1
ATOM 630 C C . LEU A 1 88 ? 4.487 3.966 -14.293 1.00 71.12 88 LEU A C 1
ATOM 632 O O . LEU A 1 88 ? 3.477 3.646 -13.665 1.00 71.12 88 LEU A O 1
ATOM 636 N N . ALA A 1 89 ? 5.708 3.767 -13.790 1.00 73.56 89 ALA A N 1
ATOM 637 C CA . ALA A 1 89 ? 5.934 3.168 -12.476 1.00 73.56 89 ALA A CA 1
ATOM 638 C C . ALA A 1 89 ? 5.421 4.061 -11.332 1.00 73.56 89 ALA A C 1
ATOM 640 O O . ALA A 1 89 ? 4.806 3.560 -10.383 1.00 73.56 89 ALA A O 1
ATOM 641 N N . ALA A 1 90 ? 5.632 5.378 -11.428 1.00 71.56 90 ALA A N 1
ATOM 642 C CA . ALA A 1 90 ? 5.080 6.352 -10.489 1.00 71.56 90 ALA A CA 1
ATOM 643 C C . ALA A 1 90 ? 3.5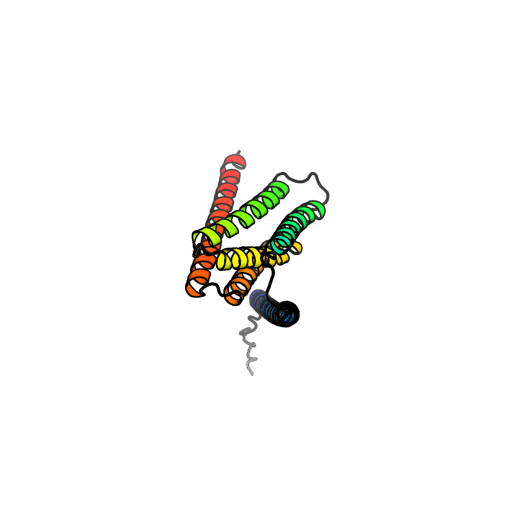43 6.345 -10.516 1.00 71.56 90 ALA A C 1
ATOM 645 O O . ALA A 1 90 ? 2.914 6.179 -9.468 1.00 71.56 90 ALA A O 1
ATOM 646 N N . LEU A 1 91 ? 2.938 6.422 -11.708 1.00 75.81 91 LEU A N 1
ATOM 647 C CA . LEU A 1 91 ? 1.483 6.376 -11.877 1.00 75.81 91 LEU A CA 1
ATOM 648 C C . LEU A 1 91 ? 0.887 5.083 -11.307 1.00 75.81 91 LEU A C 1
ATOM 650 O O . LEU A 1 91 ? -0.080 5.130 -10.550 1.00 75.81 91 LEU A O 1
ATOM 654 N N . THR A 1 92 ? 1.501 3.937 -11.608 1.00 78.06 92 THR A N 1
ATOM 655 C CA . THR A 1 92 ? 1.063 2.625 -11.108 1.00 78.06 92 THR A CA 1
ATOM 656 C C . THR A 1 92 ? 1.121 2.565 -9.581 1.00 78.06 92 THR A C 1
ATOM 658 O O . THR A 1 92 ? 0.205 2.044 -8.947 1.00 78.06 92 THR A O 1
ATOM 661 N N . SER A 1 93 ? 2.160 3.146 -8.971 1.00 79.75 93 SER A N 1
ATOM 662 C CA . SER A 1 93 ? 2.306 3.201 -7.510 1.00 79.75 93 SER A CA 1
ATOM 663 C C . SER A 1 93 ? 1.208 4.047 -6.860 1.00 79.75 93 SER A C 1
ATOM 665 O O . SER A 1 93 ? 0.645 3.649 -5.839 1.00 79.75 93 SER A O 1
ATOM 667 N N . ILE A 1 94 ? 0.861 5.182 -7.477 1.00 79.62 94 ILE A N 1
ATOM 668 C CA . ILE A 1 94 ? -0.231 6.051 -7.023 1.00 79.62 94 ILE A CA 1
ATOM 669 C C . ILE A 1 94 ? -1.572 5.323 -7.135 1.00 79.62 94 ILE A C 1
ATOM 671 O O . ILE A 1 94 ? -2.311 5.233 -6.153 1.00 79.62 94 ILE A O 1
ATOM 675 N N . LEU A 1 95 ? -1.865 4.760 -8.310 1.00 80.88 95 LEU A N 1
ATOM 676 C CA . LEU A 1 95 ? -3.106 4.031 -8.570 1.00 80.88 95 LEU A CA 1
ATOM 677 C C . LEU A 1 95 ? -3.284 2.891 -7.565 1.00 80.88 95 LEU A C 1
ATOM 679 O O . LEU A 1 95 ? -4.362 2.700 -7.002 1.00 80.88 95 LEU A O 1
ATOM 683 N N . TRP A 1 96 ? -2.192 2.185 -7.274 1.00 84.56 96 TRP A N 1
ATOM 684 C CA . TRP A 1 96 ? -2.189 1.097 -6.318 1.00 84.56 96 TRP A CA 1
ATOM 685 C C . TRP A 1 96 ? -2.421 1.556 -4.871 1.00 84.56 96 TRP A C 1
ATOM 687 O O . TRP A 1 96 ? -3.176 0.921 -4.129 1.00 84.56 96 TRP A O 1
ATOM 697 N N . ALA A 1 97 ? -1.821 2.675 -4.454 1.00 86.50 97 ALA A N 1
ATOM 698 C CA . ALA A 1 97 ? -2.068 3.247 -3.134 1.00 86.50 97 ALA A CA 1
ATOM 699 C C . ALA A 1 97 ? -3.565 3.535 -2.920 1.00 86.50 97 ALA A C 1
ATOM 701 O O . ALA A 1 97 ? -4.111 3.191 -1.866 1.00 86.50 97 ALA A O 1
ATOM 702 N N . PHE A 1 98 ? -4.245 4.092 -3.926 1.00 85.88 98 PHE A N 1
ATOM 703 C CA . PHE A 1 98 ? -5.691 4.322 -3.886 1.00 85.88 98 PHE A CA 1
ATOM 704 C C . PHE A 1 98 ? -6.507 3.027 -3.963 1.00 85.88 98 PHE A C 1
ATOM 706 O O . PHE A 1 98 ? -7.455 2.868 -3.192 1.00 85.88 98 PHE A O 1
ATOM 713 N N . ALA A 1 99 ? -6.121 2.072 -4.815 1.00 85.75 99 ALA A N 1
ATOM 714 C CA . ALA A 1 99 ? -6.770 0.763 -4.895 1.00 85.75 99 ALA A CA 1
ATOM 715 C C . ALA A 1 99 ? -6.749 0.045 -3.538 1.00 85.75 99 ALA A C 1
ATOM 717 O O . ALA A 1 99 ? -7.765 -0.483 -3.089 1.00 85.75 99 ALA A O 1
ATOM 718 N N . ARG A 1 100 ? -5.625 0.104 -2.817 1.00 90.38 100 ARG A N 1
ATOM 719 C CA . ARG A 1 100 ? -5.513 -0.455 -1.467 1.00 90.38 100 ARG A CA 1
ATOM 720 C C . ARG A 1 100 ? -6.455 0.221 -0.471 1.00 90.38 100 ARG A C 1
ATOM 722 O O . ARG A 1 100 ? -7.067 -0.473 0.338 1.00 90.38 100 ARG A O 1
ATOM 729 N N . LEU A 1 101 ? -6.593 1.547 -0.518 1.00 90.56 101 LEU A N 1
ATOM 730 C CA . LEU A 1 101 ? -7.570 2.255 0.314 1.00 90.56 101 LEU A CA 1
ATOM 731 C C . LEU A 1 101 ? -9.002 1.805 -0.007 1.00 90.56 101 LEU A C 1
ATOM 733 O O . LEU A 1 101 ? -9.784 1.561 0.911 1.00 90.56 101 LEU A O 1
ATOM 737 N N . ALA A 1 102 ? -9.332 1.656 -1.293 1.00 86.56 102 ALA A N 1
ATOM 738 C CA . ALA A 1 102 ? -10.636 1.171 -1.732 1.00 86.56 102 ALA A CA 1
ATOM 739 C C . ALA A 1 102 ? -10.910 -0.256 -1.229 1.00 86.56 102 ALA A C 1
ATOM 741 O O . ALA A 1 102 ? -11.965 -0.495 -0.649 1.00 86.56 102 ALA A O 1
ATOM 742 N N . ILE A 1 103 ? -9.944 -1.174 -1.348 1.00 87.00 103 ILE A N 1
ATOM 743 C CA . ILE A 1 103 ? -10.044 -2.545 -0.819 1.00 87.00 103 ILE A CA 1
ATOM 744 C C . ILE A 1 103 ? -10.327 -2.530 0.686 1.00 87.00 103 ILE A C 1
ATOM 746 O O . ILE A 1 103 ? -11.272 -3.172 1.139 1.00 87.00 103 ILE A O 1
ATOM 750 N N . LEU A 1 104 ? -9.552 -1.767 1.467 1.00 90.12 104 LEU A N 1
ATOM 751 C CA . LEU A 1 104 ? -9.750 -1.678 2.917 1.00 90.12 104 LEU A CA 1
ATOM 752 C C . LEU A 1 104 ? -11.153 -1.161 3.265 1.00 90.12 104 LEU A C 1
ATOM 754 O O . LEU A 1 104 ? -11.788 -1.688 4.173 1.00 90.12 104 LEU A O 1
ATOM 758 N N . ARG A 1 105 ? -11.661 -0.172 2.523 1.00 91.00 105 ARG A N 1
ATOM 759 C CA . ARG A 1 105 ? -13.013 0.379 2.708 1.00 91.00 105 ARG A CA 1
ATOM 760 C C . ARG A 1 105 ? -14.135 -0.567 2.293 1.00 91.00 105 ARG A C 1
ATOM 762 O O . ARG A 1 105 ? -15.212 -0.507 2.874 1.00 91.00 105 ARG A O 1
ATOM 769 N N . LEU A 1 106 ? -13.910 -1.398 1.279 1.00 89.31 106 LEU A N 1
ATOM 770 C CA . LEU A 1 106 ? -14.891 -2.378 0.814 1.00 89.31 106 LEU A CA 1
ATOM 771 C C . LEU A 1 106 ? -14.979 -3.587 1.751 1.00 89.31 106 LEU A C 1
ATOM 773 O O . LEU A 1 106 ? -16.059 -4.142 1.919 1.00 89.31 106 LEU A O 1
ATOM 777 N N . MET A 1 107 ? -13.859 -3.987 2.359 1.00 87.88 107 MET A N 1
ATOM 778 C CA . MET A 1 107 ? -13.787 -5.187 3.199 1.00 87.88 107 MET A CA 1
ATOM 779 C C . MET A 1 107 ? -14.099 -4.945 4.680 1.00 87.88 107 MET A C 1
ATOM 781 O O . MET A 1 107 ? -14.339 -5.907 5.408 1.00 87.88 107 MET A O 1
ATOM 785 N N . LEU A 1 108 ? -14.062 -3.695 5.146 1.00 89.88 108 LEU A N 1
ATOM 786 C CA . LEU A 1 108 ? -14.286 -3.350 6.550 1.00 89.88 108 LEU A CA 1
ATOM 787 C C . LEU A 1 108 ? -15.668 -2.708 6.768 1.00 89.88 108 LEU A C 1
ATOM 789 O O . LEU A 1 108 ? -16.224 -2.111 5.844 1.00 89.88 108 LEU A O 1
ATOM 793 N N . PRO A 1 109 ? -16.239 -2.811 7.984 1.00 84.81 109 PRO A N 1
ATOM 794 C CA . PRO A 1 109 ? -17.545 -2.234 8.293 1.00 84.81 109 PRO A CA 1
ATOM 795 C C . PRO A 1 109 ? -17.598 -0.727 8.015 1.00 84.81 109 PRO A C 1
ATOM 797 O O . PRO A 1 109 ? -16.679 0.016 8.364 1.00 84.81 109 PRO A O 1
ATOM 800 N N . ARG A 1 110 ? -18.713 -0.260 7.440 1.00 87.12 110 ARG A N 1
ATOM 801 C CA . ARG A 1 110 ? -18.943 1.153 7.093 1.00 87.12 110 ARG A CA 1
ATOM 802 C C . ARG A 1 110 ? -19.380 1.987 8.302 1.00 87.12 110 ARG A C 1
ATOM 804 O O . ARG A 1 110 ? -20.466 2.556 8.298 1.00 87.12 110 ARG A O 1
ATOM 811 N N . SER A 1 111 ? -18.550 2.058 9.341 1.00 90.00 111 SER A N 1
ATOM 812 C CA . SER A 1 111 ? -18.761 3.010 10.438 1.00 90.00 111 SER A CA 1
ATOM 813 C C . SER A 1 111 ? -17.898 4.267 10.244 1.00 90.00 111 SER A C 1
ATOM 815 O O . SER A 1 111 ? -16.772 4.162 9.747 1.00 90.00 111 SER A O 1
ATOM 817 N N . PRO A 1 112 ? -18.368 5.463 10.652 1.00 86.88 112 PRO A N 1
ATOM 818 C CA . PRO A 1 112 ? -17.572 6.692 10.566 1.00 86.88 112 PRO A CA 1
ATOM 819 C C . PRO A 1 112 ? -16.228 6.586 11.303 1.00 86.88 112 PRO A C 1
ATOM 821 O O . PRO A 1 112 ? -15.201 7.078 10.832 1.00 86.88 112 PRO A O 1
ATOM 824 N N . GLN A 1 113 ? -16.220 5.884 12.441 1.00 87.94 113 GLN A N 1
ATOM 825 C CA . GLN A 1 113 ? -15.018 5.650 13.237 1.00 87.94 113 GLN A CA 1
ATOM 826 C C . GLN A 1 113 ? -14.022 4.731 12.516 1.00 87.94 113 GLN A C 1
ATOM 828 O O . GLN A 1 113 ? -12.830 5.042 12.468 1.00 87.94 113 GLN A O 1
ATOM 833 N N . ALA A 1 114 ? -14.500 3.637 11.907 1.00 87.31 114 ALA A N 1
ATOM 834 C CA . ALA A 1 114 ? -13.657 2.741 11.121 1.00 87.31 114 ALA A CA 1
ATOM 835 C C . ALA A 1 114 ? -13.093 3.446 9.881 1.00 87.31 114 ALA A C 1
ATOM 837 O O . ALA A 1 114 ? -11.909 3.302 9.587 1.00 87.31 114 ALA A O 1
ATOM 838 N N . ASP A 1 115 ? -13.891 4.268 9.193 1.00 88.38 115 ASP A N 1
ATOM 839 C CA . ASP A 1 115 ? -13.428 5.012 8.019 1.00 88.38 115 ASP A CA 1
ATOM 840 C C . ASP A 1 115 ? -12.299 5.994 8.370 1.00 88.38 115 ASP A C 1
ATOM 842 O O . ASP A 1 115 ? -11.266 6.024 7.698 1.00 88.38 115 ASP A O 1
ATOM 846 N N . SER A 1 116 ? -12.445 6.746 9.466 1.00 88.94 116 SER A N 1
ATOM 847 C CA . SER A 1 116 ? -11.394 7.642 9.967 1.00 88.94 116 SER A CA 1
ATOM 848 C C . SER A 1 116 ? -10.114 6.881 10.343 1.00 88.94 116 SER A C 1
ATOM 850 O O . SER A 1 116 ? -9.003 7.276 9.961 1.00 88.94 116 SER A O 1
ATOM 852 N N . ALA A 1 117 ? -10.257 5.737 11.022 1.00 89.81 117 ALA A N 1
ATOM 853 C CA . ALA A 1 117 ? -9.142 4.863 11.374 1.00 89.81 117 ALA A CA 1
ATOM 854 C C . ALA A 1 117 ? -8.402 4.338 10.132 1.00 89.81 117 ALA A C 1
ATOM 856 O O . ALA A 1 117 ? -7.171 4.393 10.085 1.00 89.81 117 ALA A O 1
ATOM 857 N N . ILE A 1 118 ? -9.137 3.885 9.111 1.00 91.06 118 ILE A N 1
ATOM 858 C CA . ILE A 1 118 ? -8.585 3.367 7.852 1.00 91.06 118 ILE A CA 1
ATOM 859 C C . ILE A 1 118 ? -7.847 4.469 7.091 1.00 91.06 118 ILE A C 1
ATOM 861 O O . ILE A 1 118 ? -6.714 4.245 6.669 1.00 91.06 118 ILE A O 1
ATOM 865 N N . ARG A 1 119 ? -8.435 5.665 6.947 1.00 89.81 119 ARG A N 1
ATOM 866 C CA . ARG A 1 119 ? -7.782 6.802 6.268 1.00 89.81 119 ARG A CA 1
ATOM 867 C C . ARG A 1 119 ? -6.474 7.194 6.951 1.00 89.81 119 ARG A C 1
ATOM 869 O O . ARG A 1 119 ? -5.462 7.373 6.278 1.00 89.81 119 ARG A O 1
ATOM 876 N N . THR A 1 120 ? -6.482 7.274 8.280 1.00 88.12 120 THR A N 1
ATOM 877 C CA . THR A 1 120 ? -5.290 7.606 9.076 1.00 88.12 120 THR A CA 1
ATOM 878 C C . THR A 1 120 ? -4.213 6.531 8.932 1.00 88.12 120 THR A C 1
ATOM 880 O O . THR A 1 120 ? -3.043 6.834 8.706 1.00 88.12 120 THR A O 1
ATOM 883 N N . ALA A 1 121 ? -4.604 5.260 9.026 1.00 91.75 121 ALA A N 1
ATOM 884 C CA . ALA A 1 121 ? -3.702 4.126 8.875 1.00 91.75 121 ALA A CA 1
ATOM 885 C C . ALA A 1 121 ? -3.106 4.030 7.466 1.00 91.75 121 ALA A C 1
ATOM 887 O O . ALA A 1 121 ? -1.929 3.697 7.303 1.00 91.75 121 ALA A O 1
ATOM 888 N N . TRP A 1 122 ? -3.911 4.318 6.446 1.00 92.00 122 TRP A N 1
ATOM 889 C CA . TRP A 1 122 ? -3.469 4.394 5.062 1.00 92.00 122 TRP A CA 1
ATOM 890 C C . TRP A 1 122 ? -2.454 5.520 4.885 1.00 92.00 122 TRP A C 1
ATOM 892 O O . TRP A 1 122 ? -1.345 5.255 4.438 1.00 92.00 122 TRP A O 1
ATOM 902 N N . ALA A 1 123 ? -2.780 6.733 5.335 1.00 88.38 123 ALA A N 1
ATOM 903 C CA . ALA A 1 123 ? -1.903 7.889 5.219 1.00 88.38 123 ALA A CA 1
ATOM 904 C C . ALA A 1 123 ? -0.541 7.684 5.895 1.00 88.38 123 ALA A C 1
ATOM 906 O O . ALA A 1 123 ? 0.498 7.901 5.277 1.00 88.38 123 ALA A O 1
ATOM 907 N N . LEU A 1 124 ? -0.530 7.197 7.140 1.00 87.75 124 LEU A N 1
ATOM 908 C CA . LEU A 1 124 ? 0.711 6.872 7.849 1.00 87.75 124 LEU A CA 1
ATOM 909 C C . LEU A 1 124 ? 1.482 5.737 7.167 1.00 87.75 124 LEU A C 1
ATOM 911 O O . LEU A 1 124 ? 2.711 5.742 7.136 1.00 87.75 124 LEU A O 1
ATOM 915 N N . GLY A 1 125 ? 0.761 4.786 6.575 1.00 88.12 125 GLY A N 1
ATOM 916 C CA . GLY A 1 125 ? 1.343 3.733 5.754 1.00 88.12 125 GLY A CA 1
ATOM 917 C C . GLY A 1 125 ? 2.008 4.248 4.478 1.00 88.12 125 GLY A C 1
ATOM 918 O O . GLY A 1 125 ? 2.796 3.512 3.895 1.00 88.12 125 GLY A O 1
ATOM 919 N N . LEU A 1 126 ? 1.748 5.477 4.030 1.00 87.56 126 LEU A N 1
ATOM 920 C CA . LEU A 1 126 ? 2.408 6.055 2.855 1.00 87.56 126 LEU A CA 1
ATOM 921 C C . LEU A 1 126 ? 3.746 6.722 3.183 1.00 87.56 126 LEU A C 1
ATOM 923 O O . LEU A 1 126 ? 4.554 6.902 2.282 1.00 87.56 126 LEU A O 1
ATOM 927 N N . ILE A 1 127 ? 4.045 7.012 4.452 1.00 83.75 127 ILE A N 1
ATOM 928 C CA . ILE A 1 127 ? 5.319 7.635 4.854 1.00 83.75 127 ILE A CA 1
ATOM 929 C C . ILE A 1 127 ? 6.550 6.849 4.356 1.00 83.75 127 ILE A C 1
ATOM 931 O O . ILE A 1 127 ? 7.454 7.477 3.804 1.00 83.75 127 ILE A O 1
ATOM 935 N N . PRO A 1 128 ? 6.612 5.502 4.462 1.00 86.00 128 PRO A N 1
ATOM 936 C CA . PRO A 1 128 ? 7.740 4.730 3.938 1.00 86.00 128 PRO A CA 1
ATOM 937 C C . PRO A 1 128 ? 8.015 4.941 2.442 1.00 86.00 128 PRO A C 1
ATOM 939 O O . PRO A 1 128 ? 9.152 4.758 2.012 1.00 86.00 128 PRO A O 1
ATOM 942 N N . TRP A 1 129 ? 7.014 5.343 1.648 1.00 78.81 129 TRP A N 1
ATOM 943 C CA . TRP A 1 129 ? 7.187 5.585 0.213 1.00 78.81 129 TRP A CA 1
ATOM 944 C C . TRP A 1 129 ? 8.089 6.780 -0.103 1.00 78.81 129 TRP A C 1
ATOM 946 O O . TRP A 1 129 ? 8.691 6.790 -1.174 1.00 78.81 129 TRP A O 1
ATOM 956 N N . LEU A 1 130 ? 8.286 7.716 0.833 1.00 73.25 130 LEU A N 1
ATOM 957 C CA . LEU A 1 130 ? 9.275 8.792 0.686 1.00 73.25 130 LEU A CA 1
ATOM 958 C C . LEU A 1 130 ? 10.707 8.261 0.509 1.00 73.25 130 LEU A C 1
ATOM 960 O O . LEU A 1 130 ? 11.519 8.888 -0.163 1.00 73.25 130 LEU A O 1
ATOM 964 N N . GLY A 1 131 ? 11.019 7.098 1.091 1.00 74.31 131 GLY A N 1
ATOM 965 C CA . GLY A 1 131 ? 12.324 6.442 0.960 1.00 74.31 131 GLY A CA 1
ATOM 966 C C . GLY A 1 131 ? 12.415 5.445 -0.201 1.00 74.31 131 GLY A C 1
ATOM 967 O O . GLY A 1 131 ? 13.457 4.826 -0.394 1.00 74.31 131 GLY A O 1
ATOM 968 N N . GLY A 1 132 ? 11.337 5.249 -0.967 1.00 72.50 132 GLY A N 1
ATOM 969 C CA . GLY A 1 132 ? 11.229 4.251 -2.036 1.00 72.50 132 GLY A CA 1
ATOM 970 C C . GLY A 1 132 ? 11.795 4.716 -3.381 1.00 72.50 132 GLY A C 1
ATOM 971 O O . GLY A 1 132 ? 11.127 4.578 -4.406 1.00 72.50 132 GLY A O 1
ATOM 972 N N . PHE A 1 133 ? 12.996 5.294 -3.405 1.00 73.06 133 PHE A N 1
ATOM 973 C CA . PHE A 1 133 ? 13.579 5.843 -4.639 1.00 73.06 133 PHE A CA 1
ATOM 974 C C . PHE A 1 133 ? 14.210 4.773 -5.547 1.00 73.06 133 PHE A C 1
ATOM 976 O O . PHE A 1 133 ? 14.262 4.966 -6.756 1.00 73.06 133 PHE A O 1
ATOM 983 N N . THR A 1 134 ? 14.606 3.608 -5.016 1.00 75.25 134 THR A N 1
ATOM 984 C CA . THR A 1 134 ? 15.089 2.468 -5.826 1.00 75.25 134 THR A CA 1
ATOM 985 C C . THR A 1 134 ? 14.062 1.331 -5.893 1.00 75.25 134 THR A C 1
ATOM 987 O O . THR A 1 134 ? 13.255 1.194 -4.971 1.00 75.25 134 THR A O 1
ATOM 990 N N . PRO A 1 135 ? 14.090 0.451 -6.917 1.00 74.94 135 PRO A N 1
ATOM 991 C CA . PRO A 1 135 ? 13.170 -0.690 -7.011 1.00 74.94 135 PRO A CA 1
ATOM 992 C C . PRO A 1 135 ? 13.170 -1.588 -5.763 1.00 74.94 135 PRO A C 1
ATOM 994 O O . PRO A 1 135 ? 12.111 -1.967 -5.262 1.00 74.94 135 PRO A O 1
ATOM 997 N N . THR A 1 136 ? 14.350 -1.870 -5.204 1.00 76.81 136 THR A N 1
ATOM 998 C CA . THR A 1 136 ? 14.495 -2.674 -3.981 1.00 76.81 136 THR A CA 1
ATOM 999 C C . THR A 1 136 ? 13.912 -1.959 -2.763 1.00 76.81 136 THR A C 1
ATOM 1001 O O . THR A 1 136 ? 13.203 -2.568 -1.960 1.00 76.81 136 THR A O 1
ATOM 1004 N N . LEU A 1 137 ? 14.158 -0.650 -2.635 1.00 80.94 137 LEU A N 1
ATOM 1005 C CA . LEU A 1 137 ? 13.583 0.151 -1.555 1.00 80.94 137 LEU A CA 1
ATOM 1006 C C . LEU A 1 137 ? 12.069 0.313 -1.706 1.00 80.94 137 LEU A C 1
ATOM 1008 O O . LEU A 1 137 ? 11.388 0.374 -0.691 1.00 80.94 137 LEU A O 1
ATOM 1012 N N . ARG A 1 138 ? 11.518 0.309 -2.926 1.00 80.00 138 ARG A N 1
ATOM 1013 C CA . ARG A 1 138 ? 10.063 0.309 -3.159 1.00 80.00 138 ARG A CA 1
ATOM 1014 C C . ARG A 1 138 ? 9.402 -0.954 -2.631 1.00 80.00 138 ARG A C 1
ATOM 1016 O O . ARG A 1 138 ? 8.375 -0.853 -1.970 1.00 80.00 138 ARG A O 1
ATOM 1023 N N . LEU A 1 139 ? 9.998 -2.127 -2.857 1.00 81.25 139 LEU A N 1
ATOM 1024 C CA . LEU A 1 139 ? 9.490 -3.386 -2.296 1.00 81.25 139 LEU A CA 1
ATOM 1025 C C . LEU A 1 139 ? 9.492 -3.363 -0.761 1.00 81.25 139 LEU A C 1
ATOM 1027 O O . LEU A 1 139 ? 8.522 -3.779 -0.127 1.00 81.25 139 LEU A O 1
ATOM 1031 N N . LEU A 1 140 ? 10.552 -2.823 -0.156 1.00 85.94 140 LEU A N 1
ATOM 1032 C CA . LEU A 1 140 ? 10.634 -2.662 1.296 1.00 85.94 140 LEU A CA 1
ATOM 1033 C C . LEU A 1 140 ? 9.633 -1.630 1.826 1.00 85.94 140 LEU A C 1
ATOM 1035 O O . LEU A 1 140 ? 8.909 -1.921 2.776 1.00 85.94 140 LEU A O 1
ATOM 1039 N N . ALA A 1 141 ? 9.561 -0.452 1.207 1.00 85.75 141 ALA A N 1
ATOM 1040 C CA . ALA A 1 141 ? 8.609 0.603 1.544 1.00 85.75 141 ALA A CA 1
ATOM 1041 C C . ALA A 1 141 ? 7.173 0.088 1.455 1.00 85.75 141 ALA A C 1
ATOM 1043 O O . ALA A 1 141 ? 6.352 0.365 2.327 1.00 85.75 141 ALA A O 1
ATOM 1044 N N . TRP A 1 142 ? 6.895 -0.732 0.446 1.00 85.75 142 TRP A N 1
ATOM 1045 C CA . TRP A 1 142 ? 5.624 -1.404 0.288 1.00 85.75 142 TRP A CA 1
ATOM 1046 C C . TRP A 1 142 ? 5.315 -2.369 1.442 1.00 85.75 142 TRP A C 1
ATOM 1048 O O . TRP A 1 142 ? 4.253 -2.269 2.061 1.00 85.75 142 TRP A O 1
ATOM 1058 N N . ALA A 1 143 ? 6.245 -3.264 1.779 1.00 88.31 143 ALA A N 1
ATOM 1059 C CA . ALA A 1 143 ? 6.048 -4.210 2.873 1.00 88.31 143 ALA A CA 1
ATOM 1060 C C . ALA A 1 143 ? 5.828 -3.482 4.212 1.00 88.31 143 ALA A C 1
ATOM 1062 O O . ALA A 1 143 ? 4.890 -3.784 4.955 1.00 88.31 143 ALA A O 1
ATOM 1063 N N . ILE A 1 144 ? 6.641 -2.458 4.486 1.00 89.94 144 ILE A N 1
ATOM 1064 C CA . ILE A 1 144 ? 6.526 -1.623 5.688 1.00 89.94 144 ILE A CA 1
ATOM 1065 C C . ILE A 1 144 ? 5.188 -0.874 5.688 1.00 89.94 144 ILE A C 1
ATOM 1067 O O . ILE A 1 144 ? 4.502 -0.857 6.706 1.00 89.94 144 ILE A O 1
ATOM 1071 N N . SER A 1 145 ? 4.763 -0.323 4.550 1.00 90.19 145 SER A N 1
ATOM 1072 C CA . SER A 1 145 ? 3.455 0.320 4.379 1.00 90.19 145 SER A CA 1
ATOM 1073 C C . SER A 1 145 ? 2.300 -0.617 4.745 1.00 90.19 145 SER A C 1
ATOM 1075 O O . SER A 1 145 ? 1.342 -0.218 5.411 1.00 90.19 145 SER A O 1
ATOM 1077 N N . GLY A 1 146 ? 2.388 -1.885 4.336 1.00 90.00 146 GLY A N 1
ATOM 1078 C CA . GLY A 1 146 ? 1.486 -2.961 4.747 1.00 90.00 146 GLY A CA 1
ATOM 1079 C C . GLY A 1 146 ? 1.323 -3.053 6.260 1.00 90.00 146 GLY A C 1
ATOM 1080 O O . GLY A 1 146 ? 0.221 -2.905 6.798 1.00 90.00 146 GLY A O 1
ATOM 1081 N N . VAL A 1 147 ? 2.458 -3.252 6.925 1.00 92.56 147 VAL A N 1
ATOM 1082 C CA . VAL A 1 147 ? 2.558 -3.465 8.371 1.00 92.56 147 VAL A CA 1
ATOM 1083 C C . VAL A 1 147 ? 2.129 -2.227 9.159 1.00 92.56 147 VAL A C 1
ATOM 1085 O O . VAL A 1 147 ? 1.395 -2.354 10.137 1.00 92.56 147 VAL A O 1
ATOM 1088 N N . VAL A 1 148 ? 2.530 -1.027 8.730 1.00 91.00 148 VAL A N 1
ATOM 1089 C CA . VAL A 1 148 ? 2.176 0.234 9.399 1.00 91.00 148 VAL A CA 1
ATOM 1090 C C . VAL A 1 148 ? 0.668 0.466 9.352 1.00 91.00 148 VAL A C 1
ATOM 1092 O O . VAL A 1 148 ? 0.064 0.710 10.394 1.00 91.00 148 VAL A O 1
ATOM 1095 N N . THR A 1 149 ? 0.028 0.325 8.188 1.00 93.50 149 THR A N 1
ATOM 1096 C CA . THR A 1 149 ? -1.433 0.474 8.090 1.00 93.50 149 THR A CA 1
ATOM 1097 C C . THR A 1 149 ? -2.161 -0.559 8.945 1.00 93.50 149 THR A C 1
ATOM 1099 O O . THR A 1 149 ? -3.102 -0.214 9.654 1.00 93.50 149 THR A O 1
ATOM 1102 N N . TRP A 1 150 ? -1.717 -1.817 8.930 1.00 94.00 150 TRP A N 1
ATOM 1103 C CA . TRP A 1 150 ? -2.280 -2.861 9.786 1.00 94.00 150 TRP A CA 1
ATOM 1104 C C . TRP A 1 150 ? -2.188 -2.495 11.275 1.00 94.00 150 TRP A C 1
ATOM 1106 O O . TRP A 1 150 ? -3.198 -2.484 11.984 1.00 94.00 150 TRP A O 1
ATOM 1116 N N . ALA A 1 151 ? -0.992 -2.125 11.737 1.00 93.12 151 ALA A N 1
ATOM 1117 C CA . ALA A 1 151 ? -0.735 -1.808 13.136 1.00 93.12 151 ALA A CA 1
ATOM 1118 C C . ALA A 1 151 ? -1.521 -0.574 13.603 1.00 93.12 151 ALA A C 1
ATOM 1120 O O . ALA A 1 151 ? -2.061 -0.569 14.709 1.00 93.12 151 ALA A O 1
ATOM 1121 N N . VAL A 1 152 ? -1.603 0.470 12.771 1.00 92.12 152 VAL A N 1
ATOM 1122 C CA . VAL A 1 152 ? -2.354 1.691 13.095 1.00 92.12 152 VAL A CA 1
ATOM 1123 C C . VAL A 1 152 ? -3.857 1.421 13.132 1.00 92.12 152 VAL A C 1
ATOM 1125 O O . VAL A 1 152 ? -4.512 1.866 14.072 1.00 92.12 152 VAL A O 1
ATOM 1128 N N . ALA A 1 153 ? -4.406 0.675 12.169 1.00 91.69 153 ALA A N 1
ATOM 1129 C CA . ALA A 1 153 ? -5.839 0.383 12.120 1.00 91.69 153 ALA A CA 1
ATOM 1130 C C . ALA A 1 153 ? -6.305 -0.399 13.358 1.00 91.69 153 ALA A C 1
ATOM 1132 O O . ALA A 1 153 ? -7.270 0.002 14.007 1.00 91.69 153 ALA A O 1
ATOM 1133 N N . ILE A 1 154 ? -5.571 -1.447 13.754 1.00 93.69 154 ILE A N 1
ATOM 1134 C CA . ILE A 1 154 ? -5.883 -2.224 14.967 1.00 93.69 154 ILE A CA 1
ATOM 1135 C C . ILE A 1 154 ? -5.806 -1.341 16.214 1.00 93.69 154 ILE A C 1
ATOM 1137 O O . ILE A 1 154 ? -6.689 -1.380 17.066 1.00 93.69 154 ILE A O 1
ATOM 1141 N N . ARG A 1 155 ? -4.777 -0.490 16.321 1.00 90.38 155 ARG A N 1
ATOM 1142 C CA . ARG A 1 155 ? -4.630 0.437 17.457 1.00 90.38 155 ARG A CA 1
ATOM 1143 C C . ARG A 1 155 ? -5.739 1.487 17.536 1.00 90.38 155 ARG A C 1
ATOM 1145 O O . ARG A 1 155 ? -5.957 2.039 18.611 1.00 90.38 155 ARG A O 1
ATOM 1152 N N . ARG A 1 156 ? -6.417 1.768 16.422 1.00 90.00 156 ARG A N 1
ATOM 1153 C CA . ARG A 1 156 ? -7.573 2.672 16.327 1.00 90.00 156 ARG A CA 1
ATOM 1154 C C . ARG A 1 156 ? -8.916 1.946 16.497 1.00 90.00 156 ARG A C 1
ATOM 1156 O O . ARG A 1 156 ? -9.953 2.568 16.299 1.00 90.00 156 ARG A O 1
ATOM 1163 N N . GLY A 1 157 ? -8.902 0.668 16.884 1.00 92.06 157 GLY A N 1
ATOM 1164 C CA . GLY A 1 157 ? -10.106 -0.092 17.223 1.00 92.06 157 GLY A CA 1
ATOM 1165 C C . GLY A 1 157 ? -10.732 -0.864 16.062 1.00 92.06 157 GLY A C 1
ATOM 1166 O O . GLY A 1 157 ? -11.844 -1.358 16.208 1.00 92.06 157 GLY A O 1
ATOM 1167 N N . VAL A 1 158 ? -10.051 -0.993 14.915 1.00 92.56 158 VAL A N 1
ATOM 1168 C CA . VAL A 1 158 ? -10.521 -1.877 13.837 1.00 92.56 158 VAL A CA 1
ATOM 1169 C C . VAL A 1 158 ? -10.359 -3.336 14.268 1.00 92.56 158 VAL A C 1
ATOM 1171 O O . VAL A 1 158 ? -9.306 -3.725 14.778 1.00 92.56 158 VAL A O 1
ATOM 1174 N N . ASP A 1 159 ? -11.392 -4.146 14.024 1.00 92.81 159 ASP A N 1
ATOM 1175 C CA . ASP A 1 159 ? -11.389 -5.579 14.316 1.00 92.81 159 ASP A CA 1
ATOM 1176 C C . ASP A 1 159 ? -10.179 -6.289 13.681 1.00 92.81 159 ASP A C 1
ATOM 1178 O O . ASP A 1 159 ? -9.918 -6.185 12.477 1.00 92.81 159 ASP A O 1
ATOM 1182 N N . ARG A 1 160 ? -9.416 -7.018 14.504 1.00 92.75 160 ARG A N 1
ATOM 1183 C CA . ARG A 1 160 ? -8.143 -7.630 14.097 1.00 92.75 160 ARG A CA 1
ATOM 1184 C C . ARG A 1 160 ? -8.333 -8.751 13.062 1.00 92.75 160 ARG A C 1
ATOM 1186 O O . ARG A 1 160 ? -7.629 -8.710 12.051 1.00 92.75 160 ARG A 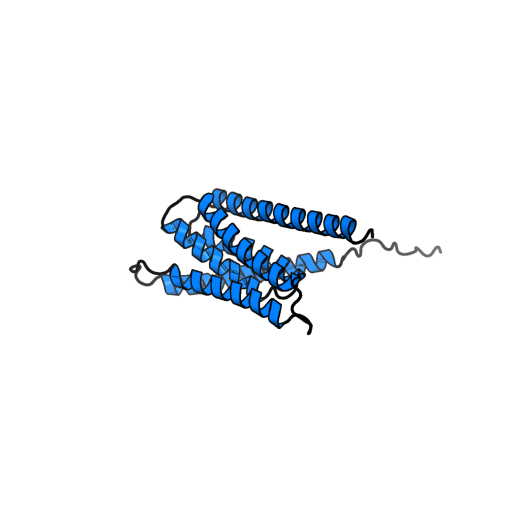O 1
ATOM 1193 N N . PRO A 1 161 ? -9.243 -9.729 13.242 1.00 91.88 161 PRO A N 1
ATOM 1194 C CA . PRO A 1 161 ? -9.571 -10.713 12.209 1.00 91.88 161 PRO A CA 1
ATOM 1195 C C . PRO A 1 161 ? -9.999 -10.095 10.871 1.00 91.88 161 PRO A C 1
ATOM 1197 O O . PRO A 1 161 ? -9.543 -10.542 9.816 1.00 91.88 161 PRO A O 1
ATOM 1200 N N . ALA A 1 162 ? -10.850 -9.065 10.884 1.00 88.88 162 ALA A N 1
ATOM 1201 C CA . ALA A 1 162 ? -11.261 -8.364 9.669 1.00 88.88 162 ALA A CA 1
ATOM 1202 C C . ALA A 1 162 ? -10.077 -7.652 8.992 1.00 88.88 162 ALA A C 1
ATOM 1204 O O . ALA A 1 162 ? -9.861 -7.825 7.791 1.00 88.88 162 ALA A O 1
ATOM 1205 N N . MET A 1 163 ? -9.251 -6.934 9.761 1.00 92.31 163 MET A N 1
ATOM 1206 C CA . MET A 1 163 ? -8.072 -6.241 9.233 1.00 92.31 163 MET A CA 1
ATOM 1207 C C . MET A 1 163 ? -7.028 -7.211 8.666 1.00 92.31 163 MET A C 1
ATOM 1209 O O . MET A 1 163 ? -6.451 -6.939 7.616 1.00 92.31 163 MET A O 1
ATOM 1213 N N . ASN A 1 164 ? -6.806 -8.364 9.307 1.00 89.94 164 ASN A N 1
ATOM 1214 C CA . ASN A 1 164 ? -5.909 -9.405 8.796 1.00 89.94 164 ASN A CA 1
ATOM 1215 C C . ASN A 1 164 ? -6.351 -9.893 7.412 1.00 89.94 164 ASN A C 1
ATOM 1217 O O . ASN A 1 164 ? -5.531 -9.958 6.498 1.00 89.94 164 ASN A O 1
ATOM 1221 N N . ARG A 1 165 ? -7.647 -10.195 7.246 1.00 86.50 165 ARG A N 1
ATOM 1222 C CA . ARG A 1 165 ? -8.213 -10.630 5.960 1.00 86.50 165 ARG A CA 1
ATOM 1223 C C . ARG A 1 165 ? -8.082 -9.543 4.898 1.00 86.50 165 ARG A C 1
ATOM 1225 O O . ARG A 1 165 ? -7.654 -9.836 3.787 1.00 86.50 165 ARG A O 1
ATOM 1232 N N . ALA A 1 166 ? -8.385 -8.295 5.252 1.00 89.50 166 ALA A N 1
ATOM 1233 C CA . ALA A 1 166 ? -8.313 -7.171 4.324 1.00 89.50 166 ALA A CA 1
ATOM 1234 C C . ALA A 1 166 ? -6.875 -6.877 3.861 1.00 89.50 166 ALA A C 1
ATOM 1236 O O . ALA A 1 166 ? -6.629 -6.659 2.675 1.00 89.50 166 ALA A O 1
ATOM 1237 N N . VAL A 1 167 ? -5.902 -6.921 4.777 1.00 89.12 167 VAL A N 1
ATOM 1238 C CA . VAL A 1 167 ? -4.481 -6.731 4.448 1.00 89.12 167 VAL A CA 1
ATOM 1239 C C . VAL A 1 167 ? -3.943 -7.898 3.628 1.00 89.12 167 VAL A C 1
ATOM 1241 O O . VAL A 1 167 ? -3.288 -7.654 2.619 1.00 89.12 167 VAL A O 1
ATOM 1244 N N . ALA A 1 168 ? -4.244 -9.144 4.008 1.00 86.19 168 ALA A N 1
ATOM 1245 C CA . ALA A 1 168 ? -3.826 -10.322 3.251 1.00 86.19 168 ALA A CA 1
ATOM 1246 C C . ALA A 1 168 ? -4.394 -10.308 1.825 1.00 86.19 168 ALA A C 1
ATOM 1248 O O . ALA A 1 168 ? -3.656 -10.546 0.872 1.00 86.19 168 ALA A O 1
ATOM 1249 N N . PHE A 1 169 ? -5.673 -9.953 1.666 1.00 87.56 169 PHE A N 1
ATOM 1250 C CA . PHE A 1 169 ? -6.297 -9.803 0.354 1.00 87.56 169 PHE A CA 1
ATOM 1251 C C . PHE A 1 169 ? -5.639 -8.689 -0.465 1.00 87.56 169 PHE A C 1
ATOM 1253 O O . PHE A 1 169 ? -5.283 -8.915 -1.617 1.00 87.56 169 PHE A O 1
ATOM 1260 N N . ALA A 1 170 ? -5.409 -7.510 0.126 1.00 88.00 170 ALA A N 1
ATOM 1261 C CA . ALA A 1 170 ? -4.735 -6.411 -0.562 1.00 88.00 170 ALA A CA 1
ATOM 1262 C C . ALA A 1 170 ? -3.320 -6.801 -1.028 1.00 88.00 170 ALA A C 1
ATOM 1264 O O . ALA A 1 170 ? -2.934 -6.485 -2.150 1.00 88.00 170 ALA A O 1
ATOM 1265 N N . TRP A 1 171 ? -2.560 -7.518 -0.195 1.00 87.00 171 TRP A N 1
ATOM 1266 C CA . TRP A 1 171 ? -1.237 -8.030 -0.560 1.00 87.00 171 TRP A CA 1
ATOM 1267 C C . TRP A 1 171 ? -1.308 -9.079 -1.675 1.00 87.00 171 TRP A C 1
ATOM 1269 O O . TRP A 1 171 ? -0.535 -9.005 -2.628 1.00 87.00 171 TRP A O 1
ATOM 1279 N N . GLY A 1 172 ? -2.252 -10.020 -1.586 1.00 83.75 172 GLY A N 1
ATOM 1280 C CA . GLY A 1 172 ? -2.468 -11.044 -2.608 1.00 83.75 172 GLY A CA 1
ATOM 1281 C C . GLY A 1 172 ? -2.862 -10.446 -3.958 1.00 83.75 172 GLY A C 1
ATOM 1282 O O . GLY A 1 172 ? -2.244 -10.758 -4.972 1.00 83.75 172 GLY A O 1
ATOM 1283 N N . ALA A 1 173 ? -3.823 -9.518 -3.967 1.00 83.75 173 ALA A N 1
ATOM 1284 C CA . ALA A 1 173 ? -4.252 -8.808 -5.170 1.00 83.75 173 ALA A CA 1
ATOM 1285 C C . ALA A 1 173 ? -3.081 -8.076 -5.843 1.00 83.75 173 ALA A C 1
ATOM 1287 O O . ALA A 1 173 ? -2.928 -8.127 -7.062 1.00 83.75 173 ALA A O 1
ATOM 1288 N N . GLN A 1 174 ? -2.203 -7.454 -5.054 1.00 85.62 174 GLN A N 1
ATOM 1289 C CA . GLN A 1 174 ? -1.019 -6.798 -5.595 1.00 85.62 174 GLN A CA 1
ATOM 1290 C C . GLN A 1 174 ? -0.033 -7.770 -6.219 1.00 85.62 174 GLN A C 1
ATOM 1292 O O . GLN A 1 174 ? 0.488 -7.501 -7.297 1.00 85.62 174 GLN A O 1
ATOM 1297 N N . ALA A 1 175 ? 0.249 -8.875 -5.526 1.00 81.44 175 ALA A N 1
ATOM 1298 C CA . ALA A 1 175 ? 1.175 -9.885 -6.008 1.00 81.44 175 ALA A CA 1
ATOM 1299 C C . ALA A 1 175 ? 0.715 -10.426 -7.368 1.00 81.44 175 ALA A C 1
ATOM 1301 O O . ALA A 1 175 ? 1.531 -10.554 -8.277 1.00 81.44 175 ALA A O 1
ATOM 1302 N N . VAL A 1 176 ? -0.596 -10.639 -7.537 1.00 81.06 176 VAL A N 1
ATOM 1303 C CA . VAL A 1 176 ? -1.206 -11.035 -8.814 1.00 81.06 176 VAL A CA 1
ATOM 1304 C C . VAL A 1 176 ? -1.011 -9.963 -9.888 1.00 81.06 176 VAL A C 1
ATOM 1306 O O . VAL A 1 176 ? -0.533 -10.284 -10.972 1.00 81.06 176 VAL A O 1
ATOM 1309 N N . VAL A 1 177 ? -1.313 -8.691 -9.602 1.00 82.94 177 VAL A N 1
ATOM 1310 C CA . VAL A 1 177 ? -1.133 -7.591 -10.573 1.00 82.94 177 VAL A CA 1
ATOM 1311 C C . VAL A 1 177 ? 0.329 -7.457 -11.003 1.00 82.94 177 VAL A C 1
ATOM 1313 O O . VAL A 1 177 ? 0.617 -7.329 -12.192 1.00 82.94 177 VAL A O 1
ATOM 1316 N N . VAL A 1 178 ? 1.264 -7.532 -10.054 1.00 81.38 178 VAL A N 1
ATOM 1317 C CA . VAL A 1 178 ? 2.703 -7.489 -10.338 1.00 81.38 178 VAL A CA 1
ATOM 1318 C C . VAL A 1 178 ? 3.120 -8.688 -11.191 1.00 81.38 178 VAL A C 1
ATOM 1320 O O . VAL A 1 178 ? 3.819 -8.501 -12.185 1.00 81.38 178 VAL A O 1
ATOM 1323 N N . ALA A 1 179 ? 2.668 -9.900 -10.855 1.00 78.88 179 ALA A N 1
ATOM 1324 C CA . ALA A 1 179 ? 2.966 -11.106 -11.624 1.00 78.88 179 ALA A CA 1
ATOM 1325 C C . ALA A 1 179 ? 2.446 -11.010 -13.068 1.00 78.88 179 ALA A C 1
ATOM 1327 O O . ALA A 1 179 ? 3.202 -11.271 -14.001 1.00 78.88 179 ALA A O 1
ATOM 1328 N N . ILE A 1 180 ? 1.200 -10.562 -13.262 1.00 78.25 180 ILE A N 1
ATOM 1329 C CA . ILE A 1 180 ? 0.617 -10.326 -14.592 1.00 78.25 180 ILE A CA 1
ATOM 1330 C C . ILE A 1 180 ? 1.444 -9.293 -15.363 1.00 78.25 180 ILE A C 1
ATOM 1332 O O . ILE A 1 180 ? 1.775 -9.523 -16.522 1.00 78.25 180 ILE A O 1
ATOM 1336 N N . GLY A 1 181 ? 1.836 -8.187 -14.724 1.00 81.75 181 GLY A N 1
ATOM 1337 C CA . GLY A 1 181 ? 2.677 -7.166 -15.351 1.00 81.75 181 GLY A CA 1
ATOM 1338 C C . GLY A 1 181 ? 4.024 -7.714 -15.834 1.00 81.75 181 GLY A C 1
ATOM 1339 O O . GLY A 1 181 ? 4.442 -7.422 -16.954 1.00 81.75 181 GLY A O 1
ATOM 1340 N N . TYR A 1 182 ? 4.683 -8.556 -15.032 1.00 80.69 182 TYR A N 1
ATOM 1341 C CA . TYR A 1 182 ? 5.920 -9.231 -15.442 1.00 80.69 182 TYR A CA 1
ATOM 1342 C C . TYR A 1 182 ? 5.698 -10.218 -16.592 1.00 80.69 182 TYR A C 1
ATOM 1344 O O . TYR A 1 182 ? 6.494 -10.236 -17.530 1.00 80.69 182 TYR A O 1
ATOM 1352 N N . LEU A 1 183 ? 4.620 -11.006 -16.551 1.00 86.06 183 LEU A N 1
ATOM 1353 C CA . LEU A 1 183 ? 4.279 -11.947 -17.620 1.00 86.06 183 LEU A CA 1
ATOM 1354 C C . LEU A 1 183 ? 4.020 -11.222 -18.945 1.00 86.06 183 LEU A C 1
ATOM 1356 O O . LEU A 1 183 ? 4.602 -11.594 -19.960 1.00 86.06 183 LEU A O 1
ATOM 1360 N N . LEU A 1 184 ? 3.220 -10.151 -18.929 1.00 81.06 184 LEU A N 1
ATOM 1361 C CA . LEU A 1 184 ? 2.932 -9.340 -20.115 1.00 81.06 184 LEU A CA 1
ATOM 1362 C C . LEU A 1 184 ? 4.189 -8.664 -20.665 1.00 81.06 184 LEU A C 1
ATOM 1364 O O . LEU A 1 184 ? 4.392 -8.646 -21.876 1.00 81.06 184 LEU A O 1
ATOM 1368 N N . ARG A 1 185 ? 5.064 -8.153 -19.789 1.00 79.50 185 ARG A N 1
ATOM 1369 C CA . ARG A 1 185 ? 6.351 -7.584 -20.204 1.00 79.50 185 ARG A CA 1
ATOM 1370 C C . ARG A 1 185 ? 7.225 -8.624 -20.904 1.00 79.50 185 ARG A C 1
ATOM 1372 O O . ARG A 1 185 ? 7.764 -8.334 -21.967 1.00 79.50 185 ARG A O 1
ATOM 1379 N N . ASN A 1 186 ? 7.368 -9.815 -20.325 1.00 81.81 186 ASN A N 1
ATOM 1380 C CA . ASN A 1 186 ? 8.172 -10.886 -20.917 1.00 81.81 186 ASN A CA 1
ATOM 1381 C C . ASN A 1 186 ? 7.578 -11.364 -22.247 1.00 81.81 186 ASN A C 1
ATOM 1383 O O . ASN A 1 186 ? 8.320 -11.575 -23.201 1.00 81.81 186 ASN A O 1
ATOM 1387 N N . LEU A 1 187 ? 6.249 -11.467 -22.335 1.00 88.62 187 LEU A N 1
ATOM 1388 C CA . LEU A 1 187 ? 5.551 -11.790 -23.576 1.00 88.62 187 LEU A CA 1
ATOM 1389 C C . LEU A 1 187 ? 5.803 -10.730 -24.657 1.00 88.62 187 LEU A C 1
ATOM 1391 O O . LEU A 1 187 ? 6.116 -11.083 -25.786 1.00 88.62 187 LEU A O 1
ATOM 1395 N N . ALA A 1 188 ? 5.734 -9.441 -24.318 1.00 84.88 188 ALA A N 1
ATOM 1396 C CA . ALA A 1 188 ? 6.027 -8.362 -25.259 1.00 84.88 188 ALA A CA 1
ATOM 1397 C C . ALA A 1 188 ? 7.478 -8.412 -25.764 1.00 84.88 188 ALA A C 1
ATOM 1399 O O . ALA A 1 188 ? 7.710 -8.246 -26.956 1.00 84.88 188 ALA A O 1
ATOM 1400 N N . VAL A 1 189 ? 8.449 -8.691 -24.887 1.00 86.50 189 VAL A N 1
ATOM 1401 C CA . VAL A 1 189 ? 9.856 -8.870 -25.289 1.00 86.50 189 VAL A CA 1
ATOM 1402 C C . VAL A 1 189 ? 10.016 -10.070 -26.224 1.00 86.50 189 VAL A C 1
ATOM 1404 O O . VAL A 1 189 ? 10.733 -9.961 -27.210 1.00 86.50 189 VAL A O 1
ATOM 1407 N N . LEU A 1 190 ? 9.331 -11.187 -25.963 1.00 90.62 190 LEU A N 1
ATOM 1408 C CA . LEU A 1 190 ? 9.359 -12.360 -26.844 1.00 90.62 190 LEU A CA 1
ATOM 1409 C C . LEU A 1 190 ? 8.743 -12.071 -28.220 1.00 90.62 190 LEU A C 1
ATOM 1411 O O . LEU A 1 190 ? 9.287 -12.502 -29.230 1.00 90.62 190 LEU A O 1
ATOM 1415 N N . LEU A 1 191 ? 7.629 -11.334 -28.264 1.00 91.38 191 LEU A N 1
ATOM 1416 C CA . LEU A 1 191 ? 6.925 -11.011 -29.508 1.00 91.38 191 LEU A CA 1
ATOM 1417 C C . LEU A 1 191 ? 7.631 -9.930 -30.341 1.00 91.38 191 LEU A C 1
ATOM 1419 O O . LEU A 1 191 ? 7.536 -9.959 -31.562 1.00 91.38 191 LEU A O 1
ATOM 1423 N N . LEU A 1 192 ? 8.311 -8.975 -29.698 1.00 88.94 192 LEU A N 1
ATOM 1424 C CA . LEU A 1 192 ? 8.942 -7.828 -30.366 1.00 88.94 192 LEU A CA 1
ATOM 1425 C C . LEU A 1 192 ? 10.454 -7.988 -30.568 1.00 88.94 192 LEU A C 1
ATOM 1427 O O . LEU A 1 192 ? 11.004 -7.392 -31.484 1.00 88.94 192 LEU A O 1
ATOM 1431 N N . GLY A 1 193 ? 11.133 -8.748 -29.705 1.00 72.69 193 GLY A N 1
ATOM 1432 C CA . GLY A 1 193 ? 12.578 -8.998 -29.765 1.00 72.69 193 GLY A CA 1
ATOM 1433 C C . GLY A 1 193 ? 12.967 -10.268 -30.525 1.00 72.69 193 GLY A C 1
ATOM 1434 O O . GLY A 1 193 ? 14.149 -10.577 -30.613 1.00 72.69 193 GLY A O 1
ATOM 1435 N N . GLY A 1 194 ? 11.984 -11.016 -31.035 1.00 54.41 194 GLY A N 1
ATOM 1436 C CA . GLY A 1 194 ? 12.185 -12.148 -31.944 1.00 54.41 194 GLY A CA 1
ATOM 1437 C C . GLY A 1 194 ? 12.189 -11.769 -33.432 1.00 54.41 194 GLY A C 1
ATOM 1438 O O . GLY A 1 194 ? 12.082 -12.671 -34.260 1.00 54.41 194 GLY A O 1
ATOM 1439 N N . ALA A 1 195 ? 12.260 -10.472 -33.756 1.00 47.38 195 ALA A N 1
ATOM 1440 C CA . ALA A 1 195 ? 12.398 -9.939 -35.114 1.00 47.38 195 ALA A CA 1
ATOM 1441 C C . ALA A 1 195 ? 13.845 -9.513 -35.394 1.00 47.38 195 ALA A C 1
ATOM 1443 O O . ALA A 1 195 ? 14.463 -8.917 -34.481 1.00 47.38 195 ALA A O 1
#

Secondary structure (DSSP, 8-state):
----PPP-------HHHHHHHHHHHHHHHHHHHHHHHHHHHHHHHTS----S--SHHHHHHHHHHHHHHHHHHHHTSPSSS--HHHHHHHHHHHHHHHHHHHHHHHHS---HHHHHHHHHHHHHHHGGGGG--SHHHHHHHHHHHHHHHHHHHHHTT--HHHHHHHHHHHHHHHHHHHHHHHHHHHHHHHHHTT-